Protein AF-0000000079327922 (afdb_homodimer)

InterPro domains:
  IPR010540 Putative ABC-transporter type IV CmpB/TMEM229 [PF06541] (34-120)

Structure (mmCIF, N/CA/C/O backbone):
data_AF-0000000079327922-model_v1
#
loop_
_entity.id
_entity.type
_entity.pdbx_description
1 polymer 'Uncharacterized protein'
#
loop_
_atom_site.group_PDB
_atom_site.id
_atom_site.type_symbol
_atom_site.label_atom_id
_atom_site.label_alt_id
_atom_site.label_comp_id
_atom_site.label_asym_id
_atom_site.label_entity_id
_atom_site.label_seq_id
_atom_site.pdbx_PDB_ins_code
_atom_site.Cartn_x
_atom_site.Cartn_y
_atom_site.Cartn_z
_atom_site.occupancy
_atom_site.B_iso_or_equiv
_atom_site.auth_seq_id
_atom_site.auth_comp_id
_atom_site.auth_asym_id
_atom_site.auth_atom_id
_atom_site.pdbx_PDB_model_num
ATOM 1 N N . MET A 1 1 ? -21.141 -2.133 -17.359 1 50.59 1 MET A N 1
ATOM 2 C CA . MET A 1 1 ? -19.766 -2.227 -17.859 1 50.59 1 MET A CA 1
ATOM 3 C C . MET A 1 1 ? -18.844 -1.3 -17.078 1 50.59 1 MET A C 1
ATOM 5 O O . MET A 1 1 ? -17.781 -1.717 -16.625 1 50.59 1 MET A O 1
ATOM 9 N N . LYS A 1 2 ? -19.172 0.055 -16.703 1 56.31 2 LYS A N 1
ATOM 10 C CA . LYS A 1 2 ? -18.422 1.037 -15.93 1 56.31 2 LYS A CA 1
ATOM 11 C C . LYS A 1 2 ? -18.172 0.553 -14.508 1 56.31 2 LYS A C 1
ATOM 13 O O . LYS A 1 2 ? -17.078 0.708 -13.969 1 56.31 2 LYS A O 1
ATOM 18 N N . ASN A 1 3 ? -19.125 -0.218 -14.281 1 78 3 ASN A N 1
ATOM 19 C CA . ASN A 1 3 ? -19.062 -0.67 -12.891 1 78 3 ASN A CA 1
ATOM 20 C C . ASN A 1 3 ? -18.031 -1.778 -12.711 1 78 3 ASN A C 1
ATOM 22 O O . ASN A 1 3 ? -17.328 -1.822 -11.695 1 78 3 ASN A O 1
ATOM 26 N N . LYS A 1 4 ? -17.797 -2.479 -13.883 1 85.31 4 LYS A N 1
ATOM 27 C CA . LYS A 1 4 ? -16.828 -3.578 -13.805 1 85.31 4 LYS A CA 1
ATOM 28 C C . LYS A 1 4 ? -15.398 -3.062 -13.875 1 85.31 4 LYS A C 1
ATOM 30 O O . LYS A 1 4 ? -14.523 -3.543 -13.148 1 85.31 4 LYS A O 1
ATOM 35 N N . ILE A 1 5 ? -15.219 -2.084 -14.711 1 89.56 5 ILE A N 1
ATOM 36 C CA . ILE A 1 5 ? -13.898 -1.496 -14.883 1 89.56 5 ILE A CA 1
ATOM 37 C C . ILE A 1 5 ? -13.445 -0.848 -13.57 1 89.56 5 ILE A C 1
ATOM 39 O O . ILE A 1 5 ? -12.297 -0.994 -13.164 1 89.56 5 ILE A O 1
ATOM 43 N N . TYR A 1 6 ? -14.328 -0.179 -13.008 1 92.44 6 TYR A N 1
ATOM 44 C CA . TYR A 1 6 ? -14.023 0.448 -11.727 1 92.44 6 TYR A CA 1
ATOM 45 C C . TYR A 1 6 ? -13.641 -0.596 -10.688 1 92.44 6 TYR A C 1
ATOM 47 O O . TYR A 1 6 ? -12.664 -0.421 -9.953 1 92.44 6 TYR A O 1
ATOM 55 N N . LYS A 1 7 ? -14.375 -1.646 -10.719 1 92.75 7 LYS A N 1
ATOM 56 C CA . LYS A 1 7 ? -14.109 -2.736 -9.789 1 92.75 7 LYS A CA 1
ATOM 57 C C . LYS A 1 7 ? -12.719 -3.328 -10.016 1 92.75 7 LYS A C 1
ATOM 59 O O . LYS A 1 7 ? -11.969 -3.553 -9.062 1 92.75 7 LYS A O 1
ATOM 64 N N . ASP A 1 8 ? -12.414 -3.52 -11.281 1 94.19 8 ASP A N 1
ATOM 65 C CA . ASP A 1 8 ? -11.125 -4.105 -11.625 1 94.19 8 ASP A CA 1
ATOM 66 C C . ASP A 1 8 ? -9.977 -3.174 -11.242 1 94.19 8 ASP A C 1
ATOM 68 O O . ASP A 1 8 ? -8.969 -3.615 -10.688 1 94.19 8 ASP A O 1
ATOM 72 N N . LEU A 1 9 ? -10.156 -1.939 -11.484 1 96.06 9 LEU A N 1
ATOM 73 C CA . LEU A 1 9 ? -9.117 -0.963 -11.188 1 96.06 9 LEU A CA 1
ATOM 74 C C . LEU A 1 9 ? -8.898 -0.842 -9.68 1 96.06 9 LEU A C 1
ATOM 76 O O . LEU A 1 9 ? -7.766 -0.703 -9.227 1 96.06 9 LEU A O 1
ATOM 80 N N . LEU A 1 10 ? -9.969 -0.9 -8.977 1 96 10 LEU A N 1
ATOM 81 C CA . LEU A 1 10 ? -9.867 -0.83 -7.52 1 96 10 LEU A CA 1
ATOM 82 C C . LEU A 1 10 ? -9.125 -2.041 -6.969 1 96 10 LEU A C 1
ATOM 84 O O . LEU A 1 10 ? -8.258 -1.9 -6.105 1 96 10 LEU A O 1
ATOM 88 N N . LEU A 1 11 ? -9.43 -3.16 -7.477 1 96.19 11 LEU A N 1
ATOM 89 C CA . LEU A 1 11 ? -8.766 -4.379 -7.023 1 96.19 11 LEU A CA 1
ATOM 90 C C . LEU A 1 11 ? -7.293 -4.367 -7.402 1 96.19 11 LEU A C 1
ATOM 92 O O . LEU A 1 11 ? -6.441 -4.781 -6.613 1 96.19 11 LEU A O 1
ATOM 96 N N . ILE A 1 12 ? -7.035 -3.895 -8.586 1 97.81 12 ILE A N 1
ATOM 97 C CA . ILE A 1 12 ? -5.652 -3.785 -9.039 1 97.81 12 ILE A CA 1
ATOM 98 C C . ILE A 1 12 ? -4.871 -2.869 -8.102 1 97.81 12 ILE A C 1
ATOM 100 O O . ILE A 1 12 ? -3.754 -3.193 -7.695 1 97.81 12 ILE A O 1
ATOM 104 N N . PHE A 1 13 ? -5.457 -1.833 -7.754 1 98.38 13 PHE A N 1
ATOM 105 C CA . PHE A 1 13 ? -4.797 -0.864 -6.887 1 98.38 13 PHE A CA 1
ATOM 106 C C . PHE A 1 13 ? -4.566 -1.45 -5.5 1 98.38 13 PHE A C 1
ATOM 108 O O . PHE A 1 13 ? -3.463 -1.356 -4.957 1 98.38 13 PHE A O 1
ATOM 115 N N . ILE A 1 14 ? -5.57 -2.059 -4.922 1 97.94 14 ILE A N 1
ATOM 116 C CA . ILE A 1 14 ? -5.473 -2.588 -3.566 1 97.94 14 ILE A CA 1
ATOM 117 C C . ILE A 1 14 ? -4.461 -3.73 -3.529 1 97.94 14 ILE A C 1
ATOM 119 O O . ILE A 1 14 ? -3.578 -3.756 -2.67 1 97.94 14 ILE A O 1
ATOM 123 N N . MET A 1 15 ? -4.543 -4.59 -4.477 1 98.38 15 MET A N 1
ATOM 124 C CA . MET A 1 15 ? -3.656 -5.754 -4.48 1 98.38 15 MET A CA 1
ATOM 125 C C . MET A 1 15 ? -2.227 -5.344 -4.82 1 98.38 15 MET A C 1
ATOM 127 O O . MET A 1 15 ? -1.271 -5.941 -4.32 1 98.38 15 MET A O 1
ATOM 131 N N . GLY A 1 16 ? -2.131 -4.383 -5.703 1 98.69 16 GLY A N 1
ATOM 132 C CA . GLY A 1 16 ? -0.81 -3.832 -5.957 1 98.69 16 GLY A CA 1
ATOM 133 C C . GLY A 1 16 ? -0.182 -3.191 -4.734 1 98.69 16 GLY A C 1
ATOM 134 O O . GLY A 1 16 ? 1.007 -3.379 -4.469 1 98.69 16 GLY A O 1
ATOM 135 N N . SER A 1 17 ? -0.966 -2.455 -4.016 1 98.69 17 SER A N 1
ATOM 136 C CA . SER A 1 17 ? -0.487 -1.838 -2.781 1 98.69 17 SER A CA 1
ATOM 137 C C . SER A 1 17 ? -0.069 -2.893 -1.763 1 98.69 17 SER A C 1
ATOM 139 O O . SER A 1 17 ? 0.958 -2.748 -1.096 1 98.69 17 SER A O 1
ATOM 141 N N . LEU A 1 18 ? -0.852 -3.908 -1.656 1 98.44 18 LEU A N 1
ATOM 142 C CA . LEU A 1 18 ? -0.515 -5.004 -0.751 1 98.44 18 LEU A CA 1
ATOM 143 C C . LEU A 1 18 ? 0.795 -5.664 -1.162 1 98.44 18 LEU A C 1
ATOM 145 O O . LEU A 1 18 ? 1.601 -6.039 -0.307 1 98.44 18 LEU A O 1
ATOM 149 N N . TYR A 1 19 ? 0.953 -5.801 -2.436 1 98.62 19 TYR A N 1
ATOM 150 C CA . TYR A 1 19 ? 2.197 -6.398 -2.906 1 98.62 19 TYR A CA 1
ATOM 151 C C . TYR A 1 19 ? 3.391 -5.516 -2.557 1 98.62 19 TYR A C 1
ATOM 153 O O . TYR A 1 19 ? 4.453 -6.02 -2.186 1 98.62 19 TYR A O 1
ATOM 161 N N . MET A 1 20 ? 3.207 -4.207 -2.686 1 98.75 20 MET A N 1
ATOM 162 C CA . MET A 1 20 ? 4.277 -3.297 -2.289 1 98.75 20 MET A CA 1
ATOM 163 C C . MET A 1 20 ? 4.645 -3.494 -0.822 1 98.75 20 MET A C 1
ATOM 165 O O . MET A 1 20 ? 5.824 -3.465 -0.464 1 98.75 20 MET A O 1
ATOM 169 N N . VAL A 1 21 ? 3.695 -3.689 -0.019 1 98.62 21 VAL A N 1
ATOM 170 C CA . VAL A 1 21 ? 3.939 -3.906 1.402 1 98.62 21 VAL A CA 1
ATOM 171 C C . VAL A 1 21 ? 4.691 -5.219 1.604 1 98.62 21 VAL A C 1
ATOM 173 O O . VAL A 1 21 ? 5.676 -5.273 2.342 1 98.62 21 VAL A O 1
ATOM 176 N N . ILE A 1 22 ? 4.277 -6.277 0.945 1 97.94 22 ILE A N 1
ATOM 177 C CA . ILE A 1 22 ? 4.902 -7.59 1.084 1 97.94 22 ILE A CA 1
ATOM 178 C C . ILE A 1 22 ? 6.359 -7.516 0.634 1 97.94 22 ILE A C 1
ATOM 180 O O . ILE A 1 22 ? 7.25 -8.047 1.302 1 97.94 22 ILE A O 1
ATOM 184 N N . GLU A 1 23 ? 6.539 -6.828 -0.485 1 97.75 23 GLU A N 1
ATOM 185 C CA . GLU A 1 23 ? 7.902 -6.664 -0.98 1 97.75 23 GLU A CA 1
ATOM 186 C C . GLU A 1 23 ? 8.758 -5.883 0.012 1 97.75 23 GLU A C 1
ATOM 188 O O . GLU A 1 23 ? 9.906 -6.258 0.281 1 97.75 23 GLU A O 1
ATOM 193 N N . GLY A 1 24 ? 8.203 -4.836 0.525 1 97.81 24 GLY A N 1
ATOM 194 C CA . GLY A 1 24 ? 8.898 -4.078 1.55 1 97.81 24 GLY A CA 1
ATOM 195 C C . GLY A 1 24 ? 9.258 -4.914 2.766 1 97.81 24 GLY A C 1
ATOM 196 O O . GLY A 1 24 ? 10.359 -4.785 3.309 1 97.81 24 GLY A O 1
ATOM 197 N N . LEU A 1 25 ? 8.445 -5.738 3.189 1 97.62 25 LEU A N 1
ATOM 198 C CA . LEU A 1 25 ? 8.711 -6.609 4.328 1 97.62 25 LEU A CA 1
ATOM 199 C C . LEU A 1 25 ? 9.789 -7.637 3.982 1 97.62 25 LEU A C 1
ATOM 201 O O . LEU A 1 25 ? 10.578 -8.023 4.844 1 97.62 25 LEU A O 1
ATOM 205 N N . TRP A 1 26 ? 9.781 -8.016 2.736 1 96.75 26 TRP A N 1
ATOM 206 C CA . TRP A 1 26 ? 10.688 -9.07 2.291 1 96.75 26 TRP A CA 1
ATOM 207 C C . TRP A 1 26 ? 12.117 -8.547 2.172 1 96.75 26 TRP A C 1
ATOM 209 O O . TRP A 1 26 ? 13.062 -9.195 2.629 1 96.75 26 TRP A O 1
ATOM 219 N N . ARG A 1 27 ? 12.281 -7.309 1.559 1 96.19 27 ARG A N 1
ATOM 220 C CA . ARG A 1 27 ? 13.656 -6.902 1.272 1 96.19 27 ARG A CA 1
ATOM 221 C C . ARG A 1 27 ? 13.922 -5.484 1.767 1 96.19 27 ARG A C 1
ATOM 223 O O . ARG A 1 27 ? 15.008 -4.945 1.554 1 96.19 27 ARG A O 1
ATOM 230 N N . GLY A 1 28 ? 12.883 -4.797 2.324 1 97.56 28 GLY A N 1
ATOM 231 C CA . GLY A 1 28 ? 13.109 -3.541 3.021 1 97.56 28 GLY A CA 1
ATOM 232 C C . GLY A 1 28 ? 12.641 -2.33 2.238 1 97.56 28 GLY A C 1
ATOM 233 O O . GLY A 1 28 ? 12.406 -1.265 2.812 1 97.56 28 GLY A O 1
ATOM 234 N N . TRP A 1 29 ? 12.594 -2.467 0.906 1 97.81 29 TRP A N 1
ATOM 235 C CA . TRP A 1 29 ? 12.172 -1.354 0.059 1 97.81 29 TRP A CA 1
ATOM 236 C C . TRP A 1 29 ? 11.422 -1.856 -1.171 1 97.81 29 TRP A C 1
ATOM 238 O O . TRP A 1 29 ? 11.383 -3.061 -1.433 1 97.81 29 TRP A O 1
ATOM 248 N N . THR A 1 30 ? 10.734 -0.908 -1.858 1 98.38 30 THR A N 1
ATOM 249 C CA . THR A 1 30 ? 10.047 -1.278 -3.09 1 98.38 30 THR A CA 1
ATOM 250 C C . THR A 1 30 ? 9.961 -0.088 -4.039 1 98.38 30 THR A C 1
ATOM 252 O O . THR A 1 30 ? 10.094 1.062 -3.617 1 98.38 30 THR A O 1
ATOM 255 N N . ASN A 1 31 ? 9.875 -0.45 -5.273 1 98.62 31 ASN A N 1
ATOM 256 C CA . ASN A 1 31 ? 9.688 0.536 -6.332 1 98.62 31 ASN A CA 1
ATOM 257 C C . ASN A 1 31 ? 8.219 0.691 -6.703 1 98.62 31 ASN A C 1
ATOM 259 O O . ASN A 1 31 ? 7.449 -0.269 -6.625 1 98.62 31 ASN A O 1
ATOM 263 N N . ILE A 1 32 ? 7.855 1.876 -7.129 1 98.69 32 ILE A N 1
ATOM 264 C CA . ILE A 1 32 ? 6.457 2.189 -7.41 1 98.69 32 ILE A CA 1
ATOM 265 C C . ILE A 1 32 ? 5.949 1.303 -8.547 1 98.69 32 ILE A C 1
ATOM 267 O O . ILE A 1 32 ? 4.758 0.996 -8.617 1 98.69 32 ILE A O 1
ATOM 271 N N . SER A 1 33 ? 6.789 0.832 -9.375 1 98.69 33 SER A N 1
ATOM 272 C CA . SER A 1 33 ? 6.387 -0.035 -10.477 1 98.69 33 SER A CA 1
ATOM 273 C C . SER A 1 33 ? 5.793 -1.341 -9.961 1 98.69 33 SER A C 1
ATOM 275 O O . SER A 1 33 ? 5.031 -2.004 -10.672 1 98.69 33 SER A O 1
ATOM 277 N N . MET A 1 34 ? 6.086 -1.706 -8.742 1 98.62 34 MET A N 1
ATOM 278 C CA . MET A 1 34 ? 5.574 -2.949 -8.172 1 98.62 34 MET A CA 1
ATOM 279 C C . MET A 1 34 ? 4.074 -2.852 -7.914 1 98.62 34 MET A C 1
ATOM 281 O O . MET A 1 34 ? 3.391 -3.871 -7.805 1 98.62 34 MET A O 1
ATOM 285 N N . LEU A 1 35 ? 3.607 -1.638 -7.754 1 98.75 35 LEU A N 1
ATOM 286 C CA . LEU A 1 35 ? 2.162 -1.437 -7.695 1 98.75 35 LEU A CA 1
ATOM 287 C C . LEU A 1 35 ? 1.483 -2.01 -8.938 1 98.75 35 LEU A C 1
ATOM 289 O O . LEU A 1 35 ? 0.481 -2.719 -8.828 1 98.75 35 LEU A O 1
ATOM 293 N N . VAL A 1 36 ? 2.084 -1.736 -10.07 1 98.25 36 VAL A N 1
ATOM 294 C CA . VAL A 1 36 ? 1.522 -2.148 -11.352 1 98.25 36 VAL A CA 1
ATOM 295 C C . VAL A 1 36 ? 1.764 -3.641 -11.57 1 98.25 36 VAL A C 1
ATOM 297 O O . VAL A 1 36 ? 0.842 -4.379 -11.922 1 98.25 36 VAL A O 1
ATOM 300 N N . VAL A 1 37 ? 2.961 -4.09 -11.289 1 98.56 37 VAL A N 1
ATOM 301 C CA . VAL A 1 37 ? 3.324 -5.484 -11.516 1 98.56 37 VAL A CA 1
ATOM 302 C C . VAL A 1 37 ? 2.477 -6.391 -10.633 1 98.56 37 VAL A C 1
ATOM 304 O O . VAL A 1 37 ? 1.858 -7.344 -11.117 1 98.56 37 VAL A O 1
ATOM 307 N N . GLY A 1 38 ? 2.486 -6.062 -9.383 1 98.19 38 GLY A N 1
ATOM 308 C CA . GLY A 1 38 ? 1.676 -6.84 -8.461 1 98.19 38 GLY A CA 1
ATOM 309 C C . GLY A 1 38 ? 0.193 -6.781 -8.773 1 98.19 38 GLY A C 1
ATOM 310 O O . GLY A 1 38 ? -0.502 -7.797 -8.703 1 98.19 38 GLY A O 1
ATOM 311 N N . GLY A 1 39 ? -0.304 -5.594 -9.109 1 98.38 39 GLY A N 1
ATOM 312 C CA . GLY A 1 39 ? -1.704 -5.422 -9.461 1 98.38 39 GLY A CA 1
ATOM 313 C C . GLY A 1 39 ? -2.113 -6.227 -10.68 1 98.38 39 GLY A C 1
ATOM 314 O O . GLY A 1 39 ? -3.195 -6.816 -10.711 1 98.38 39 GLY A O 1
ATOM 315 N N . LEU A 1 40 ? -1.266 -6.238 -11.641 1 97.69 40 LEU A N 1
ATOM 316 C CA . LEU A 1 40 ? -1.544 -6.977 -12.867 1 97.69 40 LEU A CA 1
ATOM 317 C C . LEU A 1 40 ? -1.601 -8.477 -12.602 1 97.69 40 LEU A C 1
ATOM 319 O O . LEU A 1 40 ? -2.461 -9.18 -13.141 1 97.69 40 LEU A O 1
ATOM 323 N N . CYS A 1 41 ? -0.67 -8.977 -11.797 1 97.75 41 CYS A N 1
ATOM 324 C CA . CYS A 1 41 ? -0.708 -10.383 -11.414 1 97.75 41 CYS A CA 1
ATOM 325 C C . CYS A 1 41 ? -2.027 -10.727 -10.734 1 97.75 41 CYS A C 1
ATOM 327 O O . CYS A 1 41 ? -2.699 -11.688 -11.117 1 97.75 41 CYS A O 1
ATOM 329 N N . ALA A 1 42 ? -2.322 -9.906 -9.812 1 96.38 42 ALA A N 1
ATOM 330 C CA . ALA A 1 42 ? -3.543 -10.148 -9.047 1 96.38 42 ALA A CA 1
ATOM 331 C C . ALA A 1 42 ? -4.773 -10.078 -9.945 1 96.38 42 ALA A C 1
ATOM 333 O O . ALA A 1 42 ? -5.707 -10.867 -9.797 1 96.38 42 ALA A O 1
ATOM 334 N N . PHE A 1 43 ? -4.773 -9.125 -10.812 1 95.75 43 PHE A N 1
ATOM 335 C CA . PHE A 1 43 ? -5.887 -8.938 -11.742 1 95.75 43 PHE A CA 1
ATOM 336 C C . PHE A 1 43 ? -6.086 -10.188 -12.602 1 95.75 43 PHE A C 1
ATOM 338 O O . PHE A 1 43 ? -7.199 -10.703 -12.695 1 95.75 43 PHE A O 1
ATOM 345 N N . LEU A 1 44 ? -5.047 -10.664 -13.195 1 96.19 44 LEU A N 1
ATOM 346 C CA . LEU A 1 44 ? -5.141 -11.797 -14.102 1 96.19 44 LEU A CA 1
ATOM 347 C C . LEU A 1 44 ? -5.523 -13.07 -13.352 1 96.19 44 LEU A C 1
ATOM 349 O O . LEU A 1 44 ? -6.383 -13.828 -13.812 1 96.19 44 LEU A O 1
ATOM 353 N N . ILE A 1 45 ? -4.941 -13.289 -12.227 1 95.31 45 ILE A N 1
ATOM 354 C CA . ILE A 1 45 ? -5.258 -14.461 -11.422 1 95.31 45 ILE A CA 1
ATOM 355 C C . ILE A 1 45 ? -6.691 -14.367 -10.906 1 95.31 45 ILE A C 1
ATOM 357 O O . ILE A 1 45 ? -7.434 -15.352 -10.93 1 95.31 45 ILE A O 1
ATOM 361 N N . GLY A 1 46 ? -7.059 -13.18 -10.469 1 92.94 46 GLY A N 1
ATOM 362 C CA . GLY A 1 46 ? -8.422 -12.961 -10.008 1 92.94 46 GLY A CA 1
ATOM 363 C C . GLY A 1 46 ? -9.453 -13.18 -11.094 1 92.94 46 GLY A C 1
ATOM 364 O O . GLY A 1 46 ? -10.539 -13.711 -10.836 1 92.94 46 GLY A O 1
ATOM 365 N N . ARG A 1 47 ? -9.117 -12.75 -12.258 1 91.31 47 ARG A N 1
ATOM 366 C CA . ARG A 1 47 ? -10.023 -12.953 -13.383 1 91.31 47 ARG A CA 1
ATOM 367 C C . ARG A 1 47 ? -10.203 -14.43 -13.688 1 91.31 47 ARG A C 1
ATOM 369 O O . ARG A 1 47 ? -11.312 -14.883 -13.977 1 91.31 47 ARG A O 1
ATOM 376 N N . LEU A 1 48 ? -9.156 -15.172 -13.625 1 90.69 48 LEU A N 1
ATOM 377 C CA . LEU A 1 48 ? -9.234 -16.609 -13.836 1 90.69 48 LEU A CA 1
ATOM 378 C C . LEU A 1 48 ? -10.094 -17.266 -12.766 1 90.69 48 LEU A C 1
ATOM 380 O O . LEU A 1 48 ? -10.836 -18.219 -13.047 1 90.69 48 LEU A O 1
ATOM 384 N N . ASN A 1 49 ? -10 -16.656 -11.648 1 88.38 49 ASN A N 1
ATOM 385 C CA . ASN A 1 49 ? -10.719 -17.219 -10.508 1 88.38 49 ASN A CA 1
ATOM 386 C C . ASN A 1 49 ? -12.227 -17.016 -10.648 1 88.38 49 ASN A C 1
ATOM 388 O O . ASN A 1 49 ? -13.008 -17.547 -9.867 1 88.38 49 ASN A O 1
ATOM 392 N N . GLU A 1 50 ? -12.648 -16.281 -11.633 1 88.56 50 GLU A N 1
ATOM 393 C CA . GLU A 1 50 ? -14.07 -16.062 -11.891 1 88.56 50 GLU A CA 1
ATOM 394 C C . GLU A 1 50 ? -14.617 -17.078 -12.883 1 88.56 50 GLU A C 1
ATOM 396 O O . GLU A 1 50 ? -15.828 -17.141 -13.109 1 88.56 50 GLU A O 1
ATOM 401 N N . TYR A 1 51 ? -13.672 -17.859 -13.43 1 89.19 51 TYR A N 1
ATOM 402 C CA . TYR A 1 51 ? -14.078 -18.859 -14.406 1 89.19 51 TYR A CA 1
ATOM 403 C C . TYR A 1 51 ? -14.117 -20.25 -13.773 1 89.19 51 TYR A C 1
ATOM 405 O O . TYR A 1 51 ? -13.164 -20.656 -13.102 1 89.19 51 TYR A O 1
ATOM 413 N N . LYS A 1 52 ? -15.148 -20.938 -14.125 1 86.94 52 LYS A N 1
ATOM 414 C CA . LYS A 1 52 ? -15.391 -22.266 -13.547 1 86.94 52 LYS A CA 1
ATOM 415 C C . LYS A 1 52 ? -14.25 -23.219 -13.867 1 86.94 52 LYS A C 1
ATOM 417 O O . LYS A 1 52 ? -13.875 -24.047 -13.031 1 86.94 52 LYS A O 1
ATOM 422 N N . ALA A 1 53 ? -13.742 -23.109 -14.984 1 88.31 53 ALA A N 1
ATOM 423 C CA . ALA A 1 53 ? -12.664 -24 -15.414 1 88.31 53 ALA A CA 1
ATOM 424 C C . ALA A 1 53 ? -11.445 -23.859 -14.516 1 88.31 53 ALA A C 1
ATOM 426 O O . ALA A 1 53 ? -10.648 -24.797 -14.375 1 88.31 53 ALA A O 1
ATOM 427 N N . PHE A 1 54 ? -11.305 -22.719 -13.859 1 88.81 54 PHE A N 1
ATOM 428 C CA . PHE A 1 54 ? -10.156 -22.453 -12.984 1 88.81 54 PHE A CA 1
ATOM 429 C C . PHE A 1 54 ? -10.492 -22.797 -11.539 1 88.81 54 PHE A C 1
ATOM 431 O O . PHE A 1 54 ? -9.789 -23.578 -10.906 1 88.81 54 PHE A O 1
ATOM 438 N N . TYR A 1 55 ? -11.656 -22.297 -11.078 1 86.25 55 TYR A N 1
ATOM 439 C CA . TYR A 1 55 ? -11.883 -22.453 -9.641 1 86.25 55 TYR A CA 1
ATOM 440 C C . TYR A 1 55 ? -12.328 -23.875 -9.312 1 86.25 55 TYR A C 1
ATOM 442 O O . TYR A 1 55 ? -12.328 -24.281 -8.148 1 86.25 55 TYR A O 1
ATOM 450 N N . ASN A 1 56 ? -12.633 -24.672 -10.312 1 90.81 56 ASN A N 1
ATOM 451 C CA . ASN A 1 56 ? -12.984 -26.062 -10.078 1 90.81 56 ASN A CA 1
ATOM 452 C C . ASN A 1 56 ? -11.75 -26.969 -10.062 1 90.81 56 ASN A C 1
ATOM 454 O O . ASN A 1 56 ? -11.82 -28.125 -9.68 1 90.81 56 ASN A O 1
ATOM 458 N N . ARG A 1 57 ? -10.664 -26.438 -10.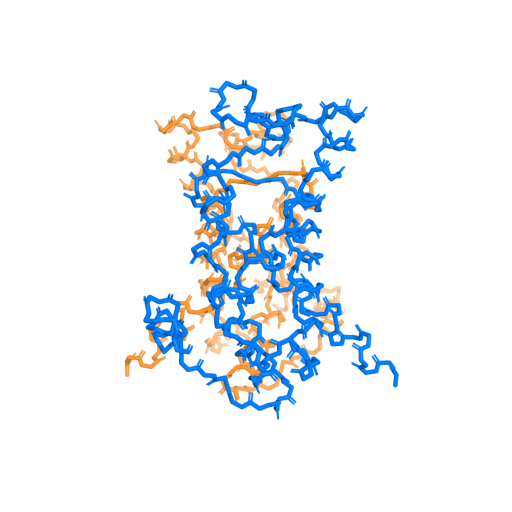406 1 92.44 57 ARG A N 1
ATOM 459 C CA . ARG A 1 57 ? -9.422 -27.203 -10.375 1 92.44 57 ARG A CA 1
ATOM 460 C C . ARG A 1 57 ? -8.945 -27.422 -8.938 1 92.44 57 ARG A C 1
ATOM 462 O O . ARG A 1 57 ? -9.352 -26.688 -8.031 1 92.44 57 ARG A O 1
ATOM 469 N N . LYS A 1 58 ? -8.102 -28.453 -8.852 1 96.12 58 LYS A N 1
ATOM 470 C CA . LYS A 1 58 ? -7.461 -28.656 -7.559 1 96.12 58 LYS A CA 1
ATOM 471 C C . LYS A 1 58 ? -6.582 -27.469 -7.188 1 96.12 58 LYS A C 1
ATOM 473 O O . LYS A 1 58 ? -6.051 -26.781 -8.062 1 96.12 58 LYS A O 1
ATOM 478 N N . MET A 1 59 ? -6.469 -27.297 -5.902 1 96.69 59 MET A N 1
ATOM 479 C CA . MET A 1 59 ? -5.746 -26.125 -5.41 1 96.69 59 MET A CA 1
ATOM 480 C C . MET A 1 59 ? -4.328 -26.078 -5.965 1 96.69 59 MET A C 1
ATOM 482 O O . MET A 1 59 ? -3.84 -25.016 -6.355 1 96.69 59 MET A O 1
ATOM 486 N N . TYR A 1 60 ? -3.637 -27.281 -6.02 1 97.38 60 TYR A N 1
ATOM 487 C CA . TYR A 1 60 ? -2.256 -27.266 -6.492 1 97.38 60 TYR A CA 1
ATOM 488 C C . TYR A 1 60 ? -2.188 -26.891 -7.969 1 97.38 60 TYR A C 1
ATOM 490 O O . TYR A 1 60 ? -1.21 -26.281 -8.414 1 97.38 60 TYR A O 1
ATOM 498 N N . GLU A 1 61 ? -3.252 -27.172 -8.719 1 97.12 61 GLU A N 1
ATOM 499 C CA . GLU A 1 61 ? -3.301 -26.766 -10.125 1 97.12 61 GLU A CA 1
ATOM 500 C C . GLU A 1 61 ? -3.479 -25.25 -10.258 1 97.12 61 GLU A C 1
ATOM 502 O O . GLU A 1 61 ? -2.846 -24.625 -11.109 1 97.12 61 GLU A O 1
ATOM 507 N N . GLN A 1 62 ? -4.379 -24.75 -9.445 1 96.94 62 GLN A N 1
ATOM 508 C CA . GLN A 1 62 ? -4.574 -23.297 -9.43 1 96.94 62 GLN A CA 1
ATOM 509 C C . GLN A 1 62 ? -3.281 -22.578 -9.07 1 96.94 62 GLN A C 1
ATOM 511 O O . GLN A 1 62 ? -2.934 -21.562 -9.688 1 96.94 62 GLN A O 1
ATOM 516 N N . CYS A 1 63 ? -2.598 -23.156 -8.125 1 98.06 63 CYS A N 1
ATOM 517 C CA . CYS A 1 63 ? -1.341 -22.562 -7.68 1 98.06 63 CYS A CA 1
ATOM 518 C C . CYS A 1 63 ? -0.3 -22.594 -8.789 1 98.06 63 CYS A C 1
ATOM 520 O O . CYS A 1 63 ? 0.431 -21.625 -8.992 1 98.06 63 CYS A O 1
ATOM 522 N N . LEU A 1 64 ? -0.249 -23.688 -9.477 1 97.88 64 LEU A N 1
ATOM 523 C CA . LEU A 1 64 ? 0.706 -23.812 -10.57 1 97.88 64 LEU A CA 1
ATOM 524 C C . LEU A 1 64 ? 0.41 -22.812 -11.672 1 97.88 64 LEU A C 1
ATOM 526 O O . LEU A 1 64 ? 1.314 -22.125 -12.148 1 97.88 64 LEU A O 1
ATOM 530 N N . ILE A 1 65 ? -0.823 -22.703 -12.062 1 97.56 65 ILE A N 1
ATOM 531 C CA . ILE A 1 65 ? -1.223 -21.781 -13.117 1 97.56 65 ILE A CA 1
ATOM 532 C C . ILE A 1 65 ? -0.93 -20.344 -12.68 1 97.56 65 ILE A C 1
ATOM 534 O O . ILE A 1 65 ? -0.351 -19.562 -13.438 1 97.56 65 ILE A O 1
ATOM 538 N N . GLY A 1 66 ? -1.343 -19.984 -11.43 1 98 66 GLY A N 1
ATOM 539 C CA . GLY A 1 66 ? -1.067 -18.656 -10.906 1 98 66 GLY A CA 1
ATOM 540 C C . GLY A 1 66 ? 0.412 -18.328 -10.867 1 98 66 GLY A C 1
ATOM 541 O O . GLY A 1 66 ? 0.809 -17.188 -11.148 1 98 66 GLY A O 1
ATOM 542 N N . THR A 1 67 ? 1.199 -19.312 -10.484 1 98.62 67 THR A N 1
ATOM 543 C CA . THR A 1 67 ? 2.645 -19.125 -10.422 1 98.62 67 THR A CA 1
ATOM 544 C C . THR A 1 67 ? 3.213 -18.844 -11.812 1 98.62 67 THR A C 1
ATOM 546 O O . THR A 1 67 ? 4.027 -17.938 -11.977 1 98.62 67 THR A O 1
ATOM 549 N N . VAL A 1 68 ? 2.766 -19.562 -12.766 1 98.31 68 VAL A N 1
ATOM 550 C CA . VAL A 1 68 ? 3.24 -19.375 -14.133 1 98.31 68 VAL A CA 1
ATOM 551 C C . VAL A 1 68 ? 2.877 -17.969 -14.609 1 98.31 68 VAL A C 1
ATOM 553 O O . VAL A 1 68 ? 3.713 -17.266 -15.18 1 98.31 68 VAL A O 1
ATOM 556 N N . ILE A 1 69 ? 1.673 -17.547 -14.383 1 98.12 69 ILE A N 1
ATOM 557 C CA . ILE A 1 69 ? 1.231 -16.203 -14.75 1 98.12 69 ILE A CA 1
ATOM 558 C C . ILE A 1 69 ? 2.131 -15.164 -14.086 1 98.12 69 ILE A C 1
ATOM 560 O O . ILE A 1 69 ? 2.594 -14.227 -14.742 1 98.12 69 ILE A O 1
ATOM 564 N N . THR A 1 70 ? 2.385 -15.336 -12.82 1 98.69 70 THR A N 1
ATOM 565 C CA . THR A 1 70 ? 3.217 -14.414 -12.055 1 98.69 70 THR A CA 1
ATOM 566 C C . THR A 1 70 ? 4.629 -14.352 -12.633 1 98.69 70 THR A C 1
ATOM 568 O O . THR A 1 70 ? 5.188 -13.266 -12.812 1 98.69 70 THR A O 1
ATOM 571 N N . LEU A 1 71 ? 5.168 -15.508 -12.961 1 98.69 71 LEU A N 1
ATOM 572 C CA . LEU A 1 71 ? 6.527 -15.562 -13.484 1 98.69 71 LEU A CA 1
ATOM 573 C C . LEU A 1 71 ? 6.609 -14.898 -14.852 1 98.69 71 LEU A C 1
ATOM 575 O O . LEU A 1 71 ? 7.602 -14.234 -15.172 1 98.69 71 LEU A O 1
ATOM 579 N N . VAL A 1 72 ? 5.633 -15.102 -15.625 1 98.56 72 VAL A N 1
ATOM 580 C CA . VAL A 1 72 ? 5.602 -14.484 -16.953 1 98.56 72 VAL A CA 1
ATOM 581 C C . VAL A 1 72 ? 5.562 -12.969 -16.812 1 98.56 72 VAL A C 1
ATOM 583 O O . VAL A 1 72 ? 6.336 -12.258 -17.469 1 98.56 72 VAL A O 1
ATOM 586 N N . ILE A 1 73 ? 4.711 -12.461 -15.992 1 98.62 73 ILE A N 1
ATOM 587 C CA . ILE A 1 73 ? 4.598 -11.023 -15.789 1 98.62 73 ILE A CA 1
ATOM 588 C C . ILE A 1 73 ? 5.895 -10.484 -15.188 1 98.62 73 ILE A C 1
ATOM 590 O O . ILE A 1 73 ? 6.391 -9.438 -15.609 1 98.62 73 ILE A O 1
ATOM 594 N N . GLU A 1 74 ? 6.371 -11.188 -14.227 1 98.62 74 GLU A N 1
ATOM 595 C CA . GLU A 1 74 ? 7.629 -10.797 -13.594 1 98.62 74 GLU A CA 1
ATOM 596 C C . GLU A 1 74 ? 8.766 -10.75 -14.617 1 98.62 74 GLU A C 1
ATOM 598 O O . GLU A 1 74 ? 9.547 -9.797 -14.641 1 98.62 74 GLU A O 1
ATOM 603 N N . PHE A 1 75 ? 8.789 -11.742 -15.422 1 98.69 75 PHE A N 1
ATOM 604 C CA . PHE A 1 75 ? 9.852 -11.812 -16.422 1 98.69 75 PHE A CA 1
ATOM 605 C C . PHE A 1 75 ? 9.742 -10.656 -17.406 1 98.69 75 PHE A C 1
ATOM 607 O O . PHE A 1 75 ? 10.727 -9.961 -17.672 1 98.69 75 PHE A O 1
ATOM 614 N N . ILE A 1 76 ? 8.594 -10.445 -17.938 1 98.69 76 ILE A N 1
ATOM 615 C CA . ILE A 1 76 ? 8.367 -9.375 -18.906 1 98.69 76 ILE A CA 1
ATOM 616 C C . ILE A 1 76 ? 8.664 -8.023 -18.266 1 98.69 76 ILE A C 1
ATOM 618 O O . ILE A 1 76 ? 9.344 -7.184 -18.844 1 98.69 76 ILE A O 1
ATOM 622 N N . SER A 1 77 ? 8.188 -7.836 -17.062 1 98.69 77 SER A N 1
ATOM 623 C CA . SER A 1 77 ? 8.43 -6.582 -16.359 1 98.69 77 SER A CA 1
ATOM 624 C C . SER A 1 77 ? 9.914 -6.383 -16.078 1 98.69 77 SER A C 1
ATOM 626 O O . SER A 1 77 ? 10.422 -5.262 -16.172 1 98.69 77 SER A O 1
ATOM 628 N N . GLY A 1 78 ? 10.562 -7.449 -15.734 1 98.56 78 GLY A N 1
ATOM 629 C CA . GLY A 1 78 ? 12 -7.363 -15.516 1 98.56 78 GLY A CA 1
ATOM 630 C C . GLY A 1 78 ? 12.766 -6.988 -16.766 1 98.56 78 GLY A C 1
ATOM 631 O O . GLY A 1 78 ? 13.703 -6.191 -16.719 1 98.56 78 GLY A O 1
ATOM 632 N N . LEU A 1 79 ? 12.367 -7.512 -17.875 1 98.38 79 LEU A N 1
ATOM 633 C CA . LEU A 1 79 ? 13.008 -7.172 -19.141 1 98.38 79 LEU A CA 1
ATOM 634 C C . LEU A 1 79 ? 12.844 -5.688 -19.453 1 98.38 79 LEU A C 1
ATOM 636 O O . LEU A 1 79 ? 13.789 -5.039 -19.906 1 98.38 79 LEU A O 1
ATOM 640 N N . ILE A 1 80 ? 11.711 -5.195 -19.172 1 98.38 80 ILE A N 1
ATOM 641 C CA . ILE A 1 80 ? 11.422 -3.803 -19.484 1 98.38 80 ILE A CA 1
ATOM 642 C C . ILE A 1 80 ? 12.078 -2.891 -18.453 1 98.38 80 ILE A C 1
ATOM 644 O O . ILE A 1 80 ? 12.867 -2.014 -18.812 1 98.38 80 ILE A O 1
ATOM 648 N N . LEU A 1 81 ? 11.875 -3.107 -17.172 1 98.5 81 LEU A N 1
ATOM 649 C CA . LEU A 1 81 ? 12.281 -2.209 -16.109 1 98.5 81 LEU A CA 1
ATOM 650 C C . LEU A 1 81 ? 13.789 -2.311 -15.859 1 98.5 81 LEU A C 1
ATOM 652 O O . LEU A 1 81 ? 14.477 -1.291 -15.758 1 98.5 81 LEU A O 1
ATOM 656 N N . ASN A 1 82 ? 14.242 -3.498 -15.82 1 98.38 82 ASN A N 1
ATOM 657 C CA . ASN A 1 82 ? 15.625 -3.682 -15.383 1 98.38 82 ASN A CA 1
ATOM 658 C C . ASN A 1 82 ? 16.594 -3.654 -16.562 1 98.38 82 ASN A C 1
ATOM 660 O O . ASN A 1 82 ? 17.625 -2.99 -16.516 1 98.38 82 ASN A O 1
ATOM 664 N N . ILE A 1 83 ? 16.234 -4.363 -17.547 1 97.5 83 ILE A N 1
ATOM 665 C CA . ILE A 1 83 ? 17.188 -4.523 -18.641 1 97.5 83 ILE A CA 1
ATOM 666 C C . ILE A 1 83 ? 17.047 -3.355 -19.625 1 97.5 83 ILE A C 1
ATOM 668 O O . ILE A 1 83 ? 18.031 -2.66 -19.906 1 97.5 83 ILE A O 1
ATOM 672 N N . TRP A 1 84 ? 15.844 -3.098 -20.094 1 98.12 84 TRP A N 1
ATOM 673 C CA . TRP A 1 84 ? 15.656 -2.053 -21.094 1 98.12 84 TRP A CA 1
ATOM 674 C C . TRP A 1 84 ? 15.82 -0.669 -20.484 1 98.12 84 TRP A C 1
ATOM 676 O O . TRP A 1 84 ? 16.578 0.159 -20.984 1 98.12 84 TRP A O 1
ATOM 686 N N . LEU A 1 85 ? 15.188 -0.349 -19.344 1 97.88 85 LEU A N 1
ATOM 687 C CA . LEU A 1 85 ? 15.195 0.975 -18.719 1 97.88 85 LEU A CA 1
ATOM 688 C C . LEU A 1 85 ? 16.359 1.113 -17.75 1 97.88 85 LEU A C 1
ATOM 690 O O . LEU A 1 85 ? 16.703 2.225 -17.344 1 97.88 85 LEU A O 1
ATOM 694 N N . GLY A 1 86 ? 16.906 -0.009 -17.359 1 97.75 86 GLY A N 1
ATOM 695 C CA . GLY A 1 86 ? 18.109 0.016 -16.531 1 97.75 86 GLY A CA 1
ATOM 696 C C . GLY A 1 86 ? 17.828 0.368 -15.078 1 97.75 86 GLY A C 1
ATOM 697 O O . GLY A 1 86 ? 18.703 0.895 -14.383 1 97.75 86 GLY A O 1
ATOM 698 N N . PHE A 1 87 ? 16.625 0.108 -14.555 1 96.81 87 PHE A N 1
ATOM 699 C CA . PHE A 1 87 ? 16.281 0.492 -13.188 1 96.81 87 PHE A CA 1
ATOM 700 C C . PHE A 1 87 ? 16.922 -0.455 -12.18 1 96.81 87 PHE A C 1
ATOM 702 O O . PHE A 1 87 ? 17.078 -0.106 -11.008 1 96.81 87 PHE A O 1
ATOM 709 N N . ASN A 1 88 ? 17.203 -1.716 -12.609 1 97 88 ASN A N 1
ATOM 710 C CA . ASN A 1 88 ? 17.844 -2.703 -11.75 1 97 88 ASN A CA 1
ATOM 711 C C . ASN A 1 88 ? 17.141 -2.812 -10.398 1 97 88 ASN A C 1
ATOM 713 O O . ASN A 1 88 ? 17.797 -2.742 -9.352 1 97 88 ASN A O 1
ATOM 717 N N . ILE A 1 89 ? 15.859 -2.99 -10.438 1 97.69 89 ILE A N 1
ATOM 718 C CA . ILE A 1 89 ? 15.047 -3.068 -9.227 1 97.69 89 ILE A CA 1
ATOM 719 C C . ILE A 1 89 ? 15.297 -4.398 -8.523 1 97.69 89 ILE A C 1
ATOM 721 O O . ILE A 1 89 ? 15.367 -4.453 -7.293 1 97.69 89 ILE A O 1
ATOM 725 N N . TRP A 1 90 ? 15.398 -5.48 -9.273 1 97.56 90 TRP A N 1
ATOM 726 C CA . TRP A 1 90 ? 15.82 -6.766 -8.734 1 97.56 90 TRP A CA 1
ATOM 727 C C . TRP A 1 90 ? 16.766 -7.477 -9.703 1 97.56 90 TRP A C 1
ATOM 729 O O . TRP A 1 90 ? 16.797 -7.148 -10.891 1 97.56 90 TRP A O 1
ATOM 739 N N . ASP A 1 91 ? 17.562 -8.352 -9.148 1 98.12 91 ASP A N 1
ATOM 740 C CA . ASP A 1 91 ? 18.516 -9.141 -9.93 1 98.12 91 ASP A CA 1
ATOM 741 C C . ASP A 1 91 ? 18.75 -10.508 -9.281 1 98.12 91 ASP A C 1
ATOM 743 O O . ASP A 1 91 ? 19.344 -10.594 -8.211 1 98.12 91 ASP A O 1
ATOM 747 N N . TYR A 1 92 ? 18.359 -11.523 -10.039 1 97.94 92 TYR A N 1
ATOM 748 C CA . TYR A 1 92 ? 18.484 -12.875 -9.5 1 97.94 92 TYR A CA 1
ATOM 749 C C . TYR A 1 92 ? 19.609 -13.641 -10.203 1 97.94 92 TYR A C 1
ATOM 751 O O . TYR A 1 92 ? 19.609 -14.867 -10.195 1 97.94 92 TYR A O 1
ATOM 759 N N . SER A 1 93 ? 20.531 -13.023 -10.859 1 97.62 93 SER A N 1
ATOM 760 C CA . SER A 1 93 ? 21.578 -13.641 -11.672 1 97.62 93 SER A CA 1
ATOM 761 C C . SER A 1 93 ? 22.422 -14.609 -10.844 1 97.62 93 SER A C 1
ATOM 763 O O . SER A 1 93 ? 22.969 -15.57 -11.383 1 97.62 93 SER A O 1
ATOM 765 N N . ASP A 1 94 ? 22.484 -14.398 -9.57 1 97.81 94 ASP A N 1
ATOM 766 C CA . ASP A 1 94 ? 23.281 -15.258 -8.703 1 97.81 94 ASP A CA 1
ATOM 767 C C . ASP A 1 94 ? 22.406 -16.297 -7.996 1 97.81 94 ASP A C 1
ATOM 769 O O . ASP A 1 94 ? 22.859 -16.938 -7.047 1 97.81 94 ASP A O 1
ATOM 773 N N . THR A 1 95 ? 21.234 -16.3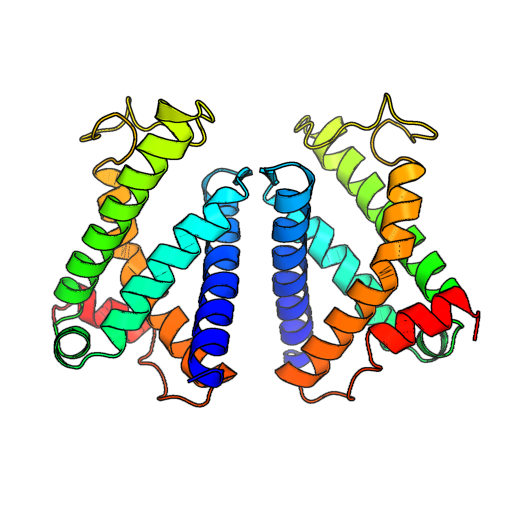91 -8.367 1 97.75 95 THR A N 1
ATOM 774 C CA . THR A 1 95 ? 20.312 -17.312 -7.73 1 97.75 95 THR A CA 1
ATOM 775 C C . THR A 1 95 ? 20.109 -18.547 -8.602 1 97.75 95 THR A C 1
ATOM 777 O O . THR A 1 95 ? 20.141 -18.469 -9.828 1 97.75 95 THR A O 1
ATOM 780 N N . PHE A 1 96 ? 19.828 -19.625 -7.992 1 97.69 96 PHE A N 1
ATOM 781 C CA . PHE A 1 96 ? 19.688 -20.906 -8.656 1 97.69 96 PHE A CA 1
ATOM 782 C C . PHE A 1 96 ? 18.5 -20.891 -9.617 1 97.69 96 PHE A C 1
ATOM 784 O O . PHE A 1 96 ? 17.422 -20.422 -9.266 1 97.69 96 PHE A O 1
ATOM 791 N N . GLY A 1 97 ? 18.766 -21.406 -10.891 1 98.06 97 GLY A N 1
ATOM 792 C CA . GLY A 1 97 ? 17.688 -21.547 -11.852 1 98.06 97 GLY A CA 1
ATOM 793 C C . GLY A 1 97 ? 17.109 -20.234 -12.328 1 98.06 97 GLY A C 1
ATOM 794 O O . GLY A 1 97 ? 15.906 -20.094 -12.523 1 98.06 97 GLY A O 1
ATOM 795 N N . ASN A 1 98 ? 17.938 -19.266 -12.406 1 98.12 98 ASN A N 1
ATOM 796 C CA . ASN A 1 98 ? 17.453 -17.969 -12.852 1 98.12 98 ASN A CA 1
ATOM 797 C C . ASN A 1 98 ? 17.328 -17.906 -14.375 1 98.12 98 ASN A C 1
ATOM 799 O O . ASN A 1 98 ? 17.938 -18.688 -15.078 1 98.12 98 ASN A O 1
ATOM 803 N N . LEU A 1 99 ? 16.422 -17.141 -14.875 1 97.94 99 LEU A N 1
ATOM 804 C CA . LEU A 1 99 ? 16.266 -16.828 -16.281 1 97.94 99 LEU A CA 1
ATOM 805 C C . LEU A 1 99 ? 16.562 -15.344 -16.547 1 97.94 99 LEU A C 1
ATOM 807 O O . LEU A 1 99 ? 15.742 -14.484 -16.219 1 97.94 99 LEU A O 1
ATOM 811 N N . TYR A 1 100 ? 17.781 -14.984 -17.094 1 97.38 100 TYR A N 1
ATOM 812 C CA . TYR A 1 100 ? 18.25 -13.641 -17.406 1 97.38 100 TYR A CA 1
ATOM 813 C C . TYR A 1 100 ? 18.234 -12.758 -16.172 1 97.38 100 TYR A C 1
ATOM 815 O O . TYR A 1 100 ? 18.031 -11.547 -16.266 1 97.38 100 TYR A O 1
ATOM 823 N N . GLY A 1 101 ? 18.25 -13.367 -14.984 1 98.25 101 GLY A N 1
ATOM 824 C CA . GLY A 1 101 ? 18.297 -12.633 -13.734 1 98.25 101 GLY A CA 1
ATOM 825 C C . GLY A 1 101 ? 16.969 -12.008 -13.359 1 98.25 101 GLY A C 1
ATOM 826 O O . GLY A 1 101 ? 16.891 -11.188 -12.438 1 98.25 101 GLY A O 1
ATOM 827 N N . GLN A 1 102 ? 15.906 -12.359 -14.023 1 98.56 102 GLN A N 1
ATOM 828 C CA . GLN A 1 102 ? 14.633 -11.672 -13.805 1 98.56 102 GLN A CA 1
ATOM 829 C C . GLN A 1 102 ? 13.633 -12.578 -13.094 1 98.56 102 GLN A C 1
ATOM 831 O O . GLN A 1 102 ? 12.695 -12.094 -12.453 1 98.56 102 GLN A O 1
ATOM 836 N N . VAL A 1 103 ? 13.797 -13.812 -13.258 1 98.75 103 VAL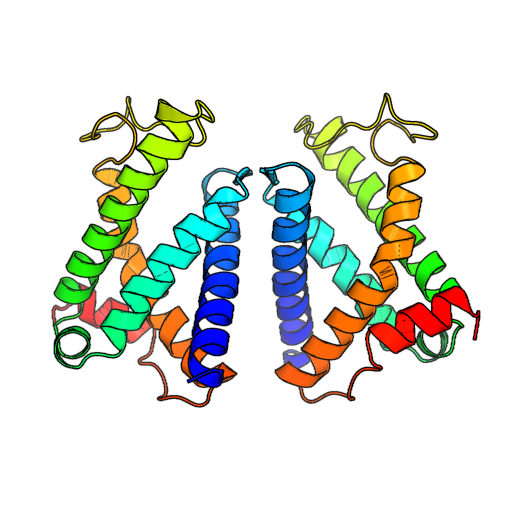 A N 1
ATOM 837 C CA . VAL A 1 103 ? 13.055 -14.797 -12.469 1 98.75 103 VAL A CA 1
ATOM 838 C C . VAL A 1 103 ? 13.992 -15.914 -12.031 1 98.75 103 VAL A C 1
ATOM 840 O O . VAL A 1 103 ? 15.086 -16.078 -12.578 1 98.75 103 VAL A O 1
ATOM 843 N N . CYS A 1 104 ? 13.633 -16.656 -11.039 1 98.56 104 CYS A N 1
ATOM 844 C CA . CYS A 1 104 ? 14.445 -17.75 -10.547 1 98.56 1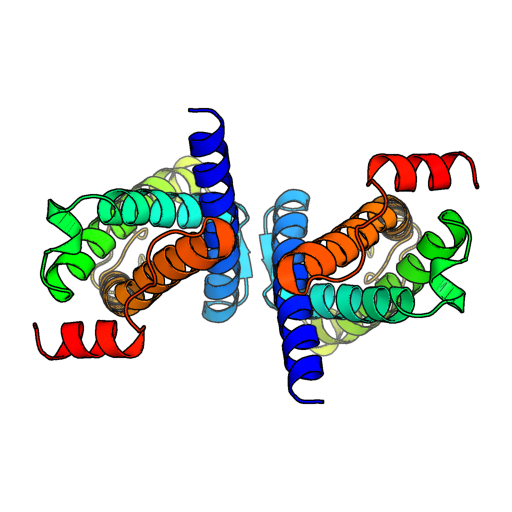04 CYS A CA 1
ATOM 845 C C . CYS A 1 104 ? 13.57 -18.828 -9.891 1 98.56 104 CYS A C 1
ATOM 847 O O . CYS A 1 104 ? 12.422 -18.562 -9.547 1 98.56 104 CYS A O 1
ATOM 849 N N . LEU A 1 105 ? 14.086 -19.984 -9.688 1 98.38 105 LEU A N 1
ATOM 850 C CA . LEU A 1 105 ? 13.32 -21.141 -9.227 1 98.38 105 LEU A CA 1
ATOM 851 C C . LEU A 1 105 ? 12.914 -20.984 -7.766 1 98.38 105 LEU A C 1
ATOM 853 O O . LEU A 1 105 ? 11.781 -21.297 -7.391 1 98.38 105 LEU A O 1
ATOM 857 N N . PRO A 1 106 ? 13.797 -20.5 -6.863 1 98.38 106 PRO A N 1
ATOM 858 C CA . PRO A 1 106 ? 13.375 -20.328 -5.469 1 98.38 106 PRO A CA 1
ATOM 859 C C . PRO A 1 106 ? 12.164 -19.406 -5.332 1 98.38 106 PRO A C 1
ATOM 861 O O . PRO A 1 106 ? 11.242 -19.703 -4.57 1 98.38 106 PRO A O 1
ATOM 864 N N . TYR A 1 107 ? 12.156 -18.344 -6.094 1 97.94 107 TYR A N 1
ATOM 865 C CA . TYR A 1 107 ? 11.023 -17.438 -5.988 1 97.94 107 TYR A CA 1
ATOM 866 C C . TYR A 1 107 ? 9.805 -17.984 -6.707 1 97.94 107 TYR A C 1
ATOM 868 O O . TYR A 1 107 ? 8.664 -17.688 -6.34 1 97.94 107 TYR A O 1
ATOM 876 N N . ALA A 1 108 ? 10.008 -18.797 -7.707 1 98.5 108 ALA A N 1
ATOM 877 C CA . ALA A 1 108 ? 8.883 -19.531 -8.281 1 98.5 108 ALA A CA 1
ATOM 878 C C . ALA A 1 108 ? 8.188 -20.391 -7.23 1 98.5 108 ALA A C 1
ATOM 880 O O . ALA A 1 108 ? 6.957 -20.406 -7.145 1 98.5 108 ALA A O 1
ATOM 881 N N . PHE A 1 109 ? 8.977 -21.031 -6.48 1 98.44 109 PHE A N 1
ATOM 882 C CA . PHE A 1 109 ? 8.445 -21.875 -5.414 1 98.44 109 PHE A CA 1
ATOM 883 C C . PHE A 1 109 ? 7.727 -21.031 -4.363 1 98.44 109 PHE A C 1
ATOM 885 O O . PHE A 1 109 ? 6.664 -21.422 -3.879 1 98.44 109 PHE A O 1
ATOM 892 N N . LEU A 1 110 ? 8.281 -19.938 -4.016 1 97.94 110 LEU A N 1
ATOM 893 C CA . LEU A 1 110 ? 7.656 -19.062 -3.025 1 97.94 110 LEU A CA 1
ATOM 894 C C . LEU A 1 110 ? 6.32 -18.547 -3.531 1 97.94 110 LEU A C 1
ATOM 896 O O . LEU A 1 110 ? 5.352 -18.453 -2.77 1 97.94 110 LEU A O 1
ATOM 900 N N . TRP A 1 111 ? 6.305 -18.141 -4.812 1 98.25 111 TRP A N 1
ATOM 901 C CA . TRP A 1 111 ? 5.047 -17.688 -5.395 1 98.25 111 TRP A CA 1
ATOM 902 C C . TRP A 1 111 ? 3.996 -18.797 -5.336 1 98.25 111 TRP A C 1
ATOM 904 O O . TRP A 1 111 ? 2.818 -18.531 -5.086 1 98.25 111 TRP A O 1
ATOM 914 N N . PHE A 1 112 ? 4.457 -20.016 -5.594 1 98.5 112 PHE A N 1
ATOM 915 C CA . PHE A 1 112 ? 3.564 -21.172 -5.516 1 98.5 112 PHE A CA 1
ATOM 916 C C . PHE A 1 112 ? 2.959 -21.297 -4.125 1 98.5 112 PHE A C 1
ATOM 918 O O . PHE A 1 112 ? 1.747 -21.469 -3.982 1 98.5 112 PHE A O 1
ATOM 925 N N . LEU A 1 113 ? 3.705 -21.125 -3.139 1 97.94 113 LEU A N 1
ATOM 926 C CA . LEU A 1 113 ? 3.258 -21.25 -1.755 1 97.94 113 LEU A CA 1
ATOM 927 C C . LEU A 1 113 ? 2.381 -20.062 -1.362 1 97.94 113 LEU A C 1
ATOM 929 O O . LEU A 1 113 ? 1.533 -20.172 -0.475 1 97.94 113 LEU A O 1
ATOM 933 N N . LEU A 1 114 ? 2.584 -18.969 -1.979 1 97.75 114 LEU A N 1
ATOM 934 C CA . LEU A 1 114 ? 1.853 -17.75 -1.637 1 97.75 114 LEU A CA 1
ATOM 935 C C . LEU A 1 114 ? 0.522 -17.688 -2.379 1 97.75 114 LEU A C 1
ATOM 937 O O . LEU A 1 114 ? -0.338 -16.875 -2.055 1 97.75 114 LEU A O 1
ATOM 941 N N . MET A 1 115 ? 0.307 -18.5 -3.285 1 98 115 MET A N 1
ATOM 942 C CA . MET A 1 115 ? -0.816 -18.406 -4.215 1 98 115 MET A CA 1
ATOM 943 C C . MET A 1 115 ? -2.143 -18.578 -3.482 1 98 115 MET A C 1
ATOM 945 O O . MET A 1 115 ? -3.096 -17.828 -3.736 1 98 115 MET A O 1
ATOM 949 N N . PRO A 1 116 ? -2.27 -19.516 -2.539 1 97.38 116 PRO A N 1
ATOM 950 C CA . PRO A 1 116 ? -3.531 -19.594 -1.8 1 97.38 116 PRO A CA 1
ATOM 951 C C . PRO A 1 116 ? -3.873 -18.297 -1.072 1 97.38 116 PRO A C 1
ATOM 953 O O . PRO A 1 116 ? -5.047 -17.938 -0.967 1 97.38 116 PRO A O 1
ATOM 956 N N . LEU A 1 117 ? -2.896 -17.703 -0.566 1 97.44 117 LEU A N 1
ATOM 957 C CA . LEU A 1 117 ? -3.119 -16.406 0.088 1 97.44 117 LEU A CA 1
ATOM 958 C C . LEU A 1 117 ? -3.631 -15.375 -0.908 1 97.44 117 LEU A C 1
ATOM 960 O O . LEU A 1 117 ? -4.547 -14.617 -0.599 1 97.44 117 LEU A O 1
ATOM 964 N N . ALA A 1 118 ? -3 -15.305 -2.059 1 97.31 118 ALA A N 1
ATOM 965 C CA . ALA A 1 118 ? -3.418 -14.359 -3.098 1 97.31 118 ALA A CA 1
ATOM 966 C C . ALA A 1 118 ? -4.863 -14.617 -3.516 1 97.31 118 ALA A C 1
ATOM 968 O O . ALA A 1 118 ? -5.656 -13.68 -3.635 1 97.31 118 ALA A O 1
ATOM 969 N N . ILE A 1 119 ? -5.184 -15.836 -3.742 1 96.44 119 ILE A N 1
ATOM 970 C CA . ILE A 1 119 ? -6.523 -16.219 -4.172 1 96.44 119 ILE A CA 1
ATOM 971 C C . ILE A 1 119 ? -7.535 -15.875 -3.086 1 96.44 119 ILE A C 1
ATOM 973 O O . ILE A 1 119 ? -8.578 -15.289 -3.367 1 96.44 119 ILE A O 1
ATOM 977 N N . TYR A 1 120 ? -7.195 -16.219 -1.864 1 97 120 TYR A N 1
ATOM 978 C CA . TYR A 1 120 ? -8.078 -15.914 -0.747 1 97 120 TYR A CA 1
ATOM 979 C C . TYR A 1 120 ? -8.305 -14.406 -0.626 1 97 120 TYR A C 1
ATOM 981 O O . TYR A 1 120 ? -9.43 -13.953 -0.429 1 97 120 TYR A O 1
ATOM 989 N N . THR A 1 121 ? -7.227 -13.672 -0.673 1 97.56 121 THR A N 1
ATOM 990 C CA . THR A 1 121 ? -7.312 -12.227 -0.513 1 97.56 121 THR A CA 1
ATOM 991 C C . THR A 1 121 ? -8.195 -11.617 -1.596 1 97.56 121 THR A C 1
ATOM 993 O O . THR A 1 121 ? -9.008 -10.734 -1.315 1 97.56 121 THR A O 1
ATOM 996 N N . ASP A 1 122 ? -8.008 -12.07 -2.795 1 96.44 122 ASP A N 1
ATOM 997 C CA . ASP A 1 122 ? -8.852 -11.609 -3.891 1 96.44 122 ASP A CA 1
ATOM 998 C C . ASP A 1 122 ? -10.328 -11.898 -3.605 1 96.44 122 ASP A C 1
ATOM 1000 O O . ASP A 1 122 ? -11.172 -11.008 -3.703 1 96.44 122 ASP A O 1
ATOM 1004 N N . ASP A 1 123 ? -10.617 -13.141 -3.229 1 95.69 123 ASP A N 1
ATOM 1005 C CA . ASP A 1 123 ? -11.992 -13.539 -2.936 1 95.69 123 ASP A CA 1
ATOM 1006 C C . ASP A 1 123 ? -12.562 -12.734 -1.771 1 95.69 123 ASP A C 1
ATOM 1008 O O . ASP A 1 123 ? -13.727 -12.328 -1.802 1 95.69 123 ASP A O 1
ATOM 1012 N N . TYR A 1 124 ? -11.734 -12.555 -0.843 1 96.75 124 TYR A N 1
ATOM 1013 C CA . TYR A 1 124 ? -12.18 -11.828 0.344 1 96.75 124 TYR A CA 1
ATOM 1014 C C . TYR A 1 124 ? -12.516 -10.383 0.004 1 96.75 124 TYR A C 1
ATOM 1016 O O . TYR A 1 124 ? -13.531 -9.852 0.452 1 96.75 124 TYR A O 1
ATOM 1024 N N . LEU A 1 125 ? -11.703 -9.758 -0.734 1 96.19 125 LEU A N 1
ATOM 1025 C CA . LEU A 1 125 ? -11.938 -8.367 -1.132 1 96.19 125 LEU A CA 1
ATOM 1026 C C . LEU A 1 125 ? -13.203 -8.25 -1.973 1 96.19 125 LEU A C 1
ATOM 1028 O O . LEU A 1 125 ? -13.984 -7.316 -1.796 1 96.19 125 LEU A O 1
ATOM 1032 N N . ARG A 1 126 ? -13.383 -9.18 -2.854 1 95.12 126 ARG A N 1
ATOM 1033 C CA . ARG A 1 126 ? -14.586 -9.164 -3.676 1 95.12 126 ARG A CA 1
ATOM 1034 C C . ARG A 1 126 ? -15.836 -9.352 -2.822 1 95.12 126 ARG A C 1
ATOM 1036 O O . ARG A 1 126 ? -16.875 -8.734 -3.078 1 95.12 126 ARG A O 1
ATOM 1043 N N . TYR A 1 127 ? -15.711 -10.211 -1.863 1 95.56 127 TYR A N 1
ATOM 1044 C CA . TYR A 1 127 ? -16.812 -10.453 -0.935 1 95.56 127 TYR A CA 1
ATOM 1045 C C . TYR A 1 127 ? -17.109 -9.203 -0.114 1 95.56 127 TYR A C 1
ATOM 1047 O O . TYR A 1 127 ? -18.266 -8.758 -0.059 1 95.56 127 TYR A O 1
ATOM 1055 N N . ARG A 1 128 ? -16.125 -8.602 0.41 1 93.44 128 ARG A N 1
ATOM 1056 C CA . ARG A 1 128 ? -16.297 -7.492 1.343 1 93.44 128 ARG A CA 1
ATOM 1057 C C . ARG A 1 128 ? -16.656 -6.207 0.606 1 93.44 128 ARG A C 1
ATOM 1059 O O . ARG A 1 128 ? -17.469 -5.414 1.087 1 93.44 128 ARG A O 1
ATOM 1066 N N . LEU A 1 129 ? -16.094 -6.004 -0.548 1 93 129 LEU A N 1
ATOM 1067 C CA . LEU A 1 129 ? -16.234 -4.723 -1.229 1 93 129 LEU A CA 1
ATOM 1068 C C . LEU A 1 129 ? -17.422 -4.75 -2.191 1 93 129 LEU A C 1
ATOM 1070 O O . LEU A 1 129 ? -18.062 -3.723 -2.43 1 93 129 LEU A O 1
ATOM 1074 N N . PHE A 1 130 ? -17.703 -5.926 -2.703 1 93.62 130 PHE A N 1
ATOM 1075 C CA . PHE A 1 130 ? -18.688 -5.953 -3.779 1 93.62 130 PHE A CA 1
ATOM 1076 C C . PHE A 1 130 ? -19.812 -6.918 -3.453 1 93.62 130 PHE A C 1
ATOM 1078 O O . PHE A 1 130 ? -20.703 -7.133 -4.273 1 93.62 130 PHE A O 1
ATOM 1085 N N . GLY A 1 131 ? -19.75 -7.562 -2.377 1 93.5 131 GLY A N 1
ATOM 1086 C CA . GLY A 1 131 ? -20.812 -8.469 -1.956 1 93.5 131 GLY A CA 1
ATOM 1087 C C . GLY A 1 131 ? -20.844 -9.758 -2.748 1 93.5 131 GLY A C 1
ATOM 1088 O O . GLY A 1 131 ? -21.906 -10.367 -2.914 1 93.5 131 GLY A O 1
ATOM 1089 N N . GLU A 1 132 ? -19.719 -10.148 -3.273 1 93.12 132 GLU A N 1
ATOM 1090 C CA . GLU A 1 132 ? -19.656 -11.391 -4.031 1 93.12 132 GLU A CA 1
ATOM 1091 C C . GLU A 1 132 ? -19.578 -12.602 -3.102 1 93.12 132 GLU A C 1
ATOM 1093 O O . GLU A 1 132 ? -19.875 -12.492 -1.911 1 93.12 132 GLU A O 1
ATOM 1098 N N . GLU A 1 133 ? -19.391 -13.734 -3.604 1 91.88 133 GLU A N 1
ATOM 1099 C CA . GLU A 1 133 ? -19.469 -14.984 -2.854 1 91.88 133 GLU A CA 1
ATOM 1100 C C . GLU A 1 133 ? -18.453 -15.008 -1.711 1 91.88 133 GLU A C 1
ATOM 1102 O O . GLU A 1 133 ? -17.312 -14.57 -1.876 1 91.88 133 GLU A O 1
ATOM 1107 N N . LYS A 1 134 ? -18.812 -15.578 -0.631 1 94.56 134 LYS A N 1
ATOM 1108 C CA . LYS A 1 134 ? -17.922 -15.742 0.512 1 94.56 134 LYS A CA 1
ATOM 1109 C C . LYS A 1 134 ? -16.75 -16.656 0.168 1 94.56 134 LYS A C 1
ATOM 1111 O O . LYS A 1 134 ? -16.938 -17.734 -0.414 1 94.56 134 LYS A O 1
ATOM 1116 N N . PRO A 1 135 ? -15.555 -16.188 0.526 1 94.5 135 PRO A N 1
ATOM 1117 C CA . PRO A 1 135 ? -14.383 -17 0.174 1 94.5 135 PRO A CA 1
ATOM 1118 C C . PRO A 1 135 ? -14.266 -18.266 1.014 1 94.5 135 PRO A C 1
ATOM 1120 O O . PRO A 1 135 ? -14.734 -18.297 2.154 1 94.5 135 PRO A O 1
ATOM 1123 N N . VAL A 1 136 ? -13.617 -19.25 0.393 1 91.19 136 VAL A N 1
ATOM 1124 C CA . VAL A 1 136 ? -13.164 -20.406 1.17 1 91.19 136 VAL A CA 1
ATOM 1125 C C . VAL A 1 136 ? -12.078 -19.969 2.15 1 91.19 136 VAL A C 1
ATOM 1127 O O . VAL A 1 136 ? -11.312 -19.047 1.862 1 91.19 136 VAL A O 1
ATOM 1130 N N . GLY A 1 137 ? -12.086 -20.516 3.312 1 94.75 137 GLY A N 1
ATOM 1131 C CA . GLY A 1 137 ? -11.102 -20.156 4.312 1 94.75 137 GLY A CA 1
ATOM 1132 C C . GLY A 1 137 ? -9.672 -20.344 3.834 1 94.75 137 GLY A C 1
ATOM 1133 O O . GLY A 1 137 ? -9.375 -21.281 3.094 1 94.75 137 GLY A O 1
ATOM 1134 N N . LEU A 1 138 ? -8.805 -19.391 4.238 1 96.69 138 LEU A N 1
ATOM 1135 C CA . LEU A 1 138 ? -7.398 -19.453 3.863 1 96.69 138 LEU A CA 1
ATOM 1136 C C . LEU A 1 138 ? -6.781 -20.781 4.273 1 96.69 138 LEU A C 1
ATOM 1138 O O . LEU A 1 138 ? -6.078 -21.422 3.484 1 96.69 138 LEU A O 1
ATOM 1142 N N . LEU A 1 139 ? -7.016 -21.188 5.48 1 97 139 LEU A N 1
ATOM 1143 C CA . LEU A 1 139 ? -6.469 -22.438 5.984 1 97 139 LEU A CA 1
ATOM 1144 C C . LEU A 1 139 ? -6.98 -23.625 5.172 1 97 139 LEU A C 1
ATOM 1146 O O . LEU A 1 139 ? -6.258 -24.609 4.973 1 97 139 LEU A O 1
ATOM 1150 N N . ASP A 1 140 ? -8.195 -23.562 4.734 1 96.69 140 ASP A N 1
ATOM 1151 C CA . ASP A 1 140 ? -8.758 -24.609 3.889 1 96.69 140 ASP A CA 1
ATOM 1152 C C . ASP A 1 140 ? -8.023 -24.672 2.549 1 96.69 140 ASP A C 1
ATOM 1154 O O . ASP A 1 140 ? -7.758 -25.766 2.041 1 96.69 140 ASP A O 1
ATOM 1158 N N . ASN A 1 141 ? -7.707 -23.484 2.012 1 96.12 141 ASN A N 1
ATOM 1159 C CA . ASN A 1 141 ? -6.949 -23.453 0.764 1 96.12 141 ASN A CA 1
ATOM 1160 C C . ASN A 1 141 ? -5.594 -24.141 0.917 1 96.12 141 ASN A C 1
ATOM 1162 O O . ASN A 1 141 ? -5.184 -24.922 0.055 1 96.12 141 ASN A O 1
ATOM 1166 N N . TYR A 1 142 ? -4.953 -23.875 2.002 1 97.69 142 TYR A N 1
ATOM 1167 C CA . TYR A 1 142 ? -3.645 -24.484 2.217 1 97.69 142 TYR A CA 1
ATOM 1168 C C . TYR A 1 142 ? -3.773 -25.969 2.5 1 97.69 142 TYR A C 1
ATOM 1170 O O . TYR A 1 142 ? -2.924 -26.766 2.088 1 97.69 142 TYR A O 1
ATOM 1178 N N . LYS A 1 143 ? -4.773 -26.359 3.275 1 97.19 143 LYS A N 1
ATOM 1179 C CA . LYS A 1 143 ? -5.031 -27.781 3.494 1 97.19 143 LYS A CA 1
ATOM 1180 C C . LYS A 1 143 ? -5.25 -28.5 2.172 1 97.19 143 LYS A C 1
ATOM 1182 O O . LYS A 1 143 ? -4.703 -29.594 1.959 1 97.19 143 LYS A O 1
ATOM 1187 N N . ASP A 1 144 ? -6.047 -27.859 1.32 1 95.88 144 ASP A N 1
ATOM 1188 C CA . ASP A 1 144 ? -6.301 -28.453 0.007 1 95.88 144 ASP A CA 1
ATOM 1189 C C . ASP A 1 144 ? -5.012 -28.547 -0.807 1 95.88 144 ASP A C 1
ATOM 1191 O O . ASP A 1 144 ? -4.82 -29.516 -1.558 1 95.88 144 ASP A O 1
ATOM 1195 N N . LEU A 1 145 ? -4.152 -27.578 -0.674 1 96.44 145 LEU A N 1
ATOM 1196 C CA . LEU A 1 145 ? -2.879 -27.594 -1.388 1 96.44 145 LEU A CA 1
ATOM 1197 C C . LEU A 1 145 ? -2.014 -28.766 -0.924 1 96.44 145 LEU A C 1
ATOM 1199 O O . LEU A 1 145 ? -1.414 -29.469 -1.746 1 96.44 145 LEU A O 1
ATOM 1203 N N . ILE A 1 146 ? -2.023 -29.031 0.364 1 95.62 146 ILE A N 1
ATOM 1204 C CA . ILE A 1 146 ? -1.163 -30.047 0.961 1 95.62 146 ILE A CA 1
ATOM 1205 C C . ILE A 1 146 ? -1.735 -31.438 0.686 1 95.62 146 ILE A C 1
ATOM 1207 O O . ILE A 1 146 ? -0.992 -32.375 0.372 1 95.62 146 ILE A O 1
ATOM 1211 N N . THR A 1 147 ? -3.064 -31.516 0.718 1 94.38 147 THR A N 1
ATOM 1212 C CA . THR A 1 147 ? -3.697 -32.812 0.623 1 94.38 147 THR A CA 1
ATOM 1213 C C . THR A 1 147 ? -4.008 -33.156 -0.831 1 94.38 147 THR A C 1
ATOM 1215 O O . THR A 1 147 ? -4.25 -34.344 -1.159 1 94.38 147 THR A O 1
ATOM 1218 N N . GLY A 1 148 ? -4.047 -32.156 -1.659 1 88.88 148 GLY A N 1
ATOM 1219 C CA . GLY A 1 148 ? -4.367 -32.375 -3.061 1 88.88 148 GLY A CA 1
ATOM 1220 C C . GLY A 1 148 ? -5.844 -32.625 -3.307 1 88.88 148 GLY A C 1
ATOM 1221 O O . GLY A 1 148 ? -6.223 -33.25 -4.305 1 88.88 148 GLY A O 1
ATOM 1222 N N . LYS A 1 149 ? -6.539 -32.219 -2.352 1 81.06 149 LYS A N 1
ATOM 1223 C CA . LYS A 1 149 ? -7.98 -32.344 -2.521 1 81.06 149 LYS A CA 1
ATOM 1224 C C . LYS A 1 149 ? -8.57 -31.156 -3.271 1 81.06 149 LYS A C 1
ATOM 1226 O O . LYS A 1 149 ? -8.023 -30.062 -3.219 1 81.06 149 LYS A O 1
ATOM 1231 N N . MET B 1 1 ? -13.547 -2.969 23.562 1 50.03 1 MET B N 1
ATOM 1232 C CA . MET B 1 1 ? -12.164 -2.5 23.547 1 50.03 1 MET B CA 1
ATOM 1233 C C . MET B 1 1 ? -11.367 -3.184 22.453 1 50.03 1 MET B C 1
ATOM 1235 O O . MET B 1 1 ? -10.664 -2.521 21.672 1 50.03 1 MET B O 1
ATOM 1239 N N . LYS B 1 2 ? -11.445 -4.609 22.125 1 56.75 2 LYS B N 1
ATOM 1240 C CA . LYS B 1 2 ? -10.773 -5.387 21.094 1 56.75 2 LYS B CA 1
ATOM 1241 C C . LYS B 1 2 ? -11.188 -4.914 19.703 1 56.75 2 LYS B C 1
ATOM 1243 O O . LYS B 1 2 ? -10.344 -4.797 18.812 1 56.75 2 LYS B O 1
ATOM 1248 N N . ASN B 1 3 ? -12.305 -4.441 19.875 1 77.56 3 ASN B N 1
ATOM 1249 C CA . ASN B 1 3 ? -12.852 -4.051 18.578 1 77.56 3 ASN B CA 1
ATOM 1250 C C . ASN B 1 3 ? -12.281 -2.719 18.094 1 77.56 3 ASN B C 1
ATOM 1252 O O . ASN B 1 3 ? -12.031 -2.535 16.906 1 77.56 3 ASN B O 1
ATOM 1256 N N . LYS B 1 4 ? -11.844 -1.93 19.125 1 85.56 4 LYS B N 1
ATOM 1257 C CA . LYS B 1 4 ? -11.297 -0.623 18.781 1 85.56 4 LYS B CA 1
ATOM 1258 C C . LYS B 1 4 ? -9.844 -0.74 18.312 1 85.56 4 LYS B C 1
ATOM 1260 O O . LYS B 1 4 ? -9.438 -0.079 17.359 1 85.56 4 LYS B O 1
ATOM 1265 N N . ILE B 1 5 ? -9.133 -1.582 19.016 1 89.69 5 ILE B N 1
ATOM 1266 C CA . ILE B 1 5 ? -7.73 -1.794 18.672 1 89.69 5 ILE B CA 1
ATOM 1267 C C . ILE B 1 5 ? -7.613 -2.363 17.266 1 89.69 5 ILE B C 1
ATOM 1269 O O . ILE B 1 5 ? -6.754 -1.942 16.484 1 89.69 5 ILE B O 1
ATOM 1273 N N . TYR B 1 6 ? -8.422 -3.273 17.016 1 92.56 6 TYR B N 1
ATOM 1274 C CA . TYR B 1 6 ? -8.43 -3.857 15.68 1 92.56 6 TYR B CA 1
ATOM 1275 C C . TYR B 1 6 ? -8.719 -2.799 14.625 1 92.56 6 TYR B C 1
ATOM 1277 O O . TYR B 1 6 ? -8.055 -2.748 13.586 1 92.56 6 TYR B O 1
ATOM 1285 N N . LYS B 1 7 ? -9.648 -1.97 14.953 1 92.88 7 LYS B N 1
ATOM 1286 C CA . LYS B 1 7 ? -10.023 -0.889 14.047 1 92.88 7 LYS B CA 1
ATOM 1287 C C . LYS B 1 7 ? -8.844 0.054 13.805 1 92.88 7 LYS B C 1
ATOM 1289 O O . LYS B 1 7 ? -8.562 0.427 12.664 1 92.88 7 LYS B O 1
ATOM 1294 N N . ASP B 1 8 ? -8.188 0.368 14.883 1 94.25 8 ASP B N 1
ATOM 1295 C CA . ASP B 1 8 ? -7.055 1.287 14.789 1 94.25 8 ASP B CA 1
ATOM 1296 C C . ASP B 1 8 ? -5.91 0.67 13.992 1 94.25 8 ASP B C 1
ATOM 1298 O O . ASP B 1 8 ? -5.309 1.334 13.141 1 94.25 8 ASP B O 1
ATOM 1302 N N . LEU B 1 9 ? -5.664 -0.558 14.227 1 96.12 9 LEU B N 1
ATOM 1303 C CA . LEU B 1 9 ? -4.574 -1.242 13.539 1 96.12 9 LEU B CA 1
ATOM 1304 C C . LEU B 1 9 ? -4.871 -1.372 12.047 1 96.12 9 LEU B C 1
ATOM 1306 O O . LEU B 1 9 ? -3.971 -1.233 11.219 1 96.12 9 LEU B O 1
ATOM 1310 N N . LEU B 1 10 ? -6.094 -1.618 11.758 1 96.06 10 LEU B N 1
ATOM 1311 C CA . LEU B 1 10 ? -6.488 -1.726 10.359 1 96.06 10 LEU B CA 1
ATOM 1312 C C . LEU B 1 10 ? -6.324 -0.389 9.641 1 96.06 10 LEU B C 1
ATOM 1314 O O . LEU B 1 10 ? -5.805 -0.337 8.531 1 96.06 10 LEU B O 1
ATOM 1318 N N . LEU B 1 11 ? -6.719 0.634 10.281 1 96.25 11 LEU B N 1
ATOM 1319 C CA . LEU B 1 11 ? -6.594 1.961 9.688 1 96.25 11 LEU B CA 1
ATOM 1320 C C . LEU B 1 11 ? -5.129 2.35 9.531 1 96.25 11 LEU B C 1
ATOM 1322 O O . LEU B 1 11 ? -4.742 2.934 8.516 1 96.25 11 LEU B O 1
ATOM 1326 N N . ILE B 1 12 ? -4.359 2.016 10.523 1 97.81 12 ILE B N 1
ATOM 1327 C CA . ILE B 1 12 ? -2.928 2.291 10.469 1 97.81 12 ILE B CA 1
ATOM 1328 C C . ILE B 1 12 ? -2.311 1.565 9.273 1 97.81 12 ILE B C 1
ATOM 1330 O O . ILE B 1 12 ? -1.531 2.152 8.516 1 97.81 12 ILE B O 1
ATOM 1334 N N . PHE B 1 13 ? -2.688 0.398 9.094 1 98.31 13 PHE B N 1
ATOM 1335 C CA . PHE B 1 13 ? -2.143 -0.406 8.008 1 98.31 13 PHE B CA 1
ATOM 1336 C C . PHE B 1 13 ? -2.568 0.153 6.656 1 98.31 13 PHE B C 1
ATOM 1338 O O . PHE B 1 13 ? -1.739 0.32 5.762 1 98.31 13 PHE B O 1
ATOM 1345 N N . ILE B 1 14 ? -3.834 0.458 6.496 1 97.94 14 ILE B N 1
ATOM 1346 C CA . ILE B 1 14 ? -4.355 0.931 5.219 1 97.94 14 ILE B CA 1
ATOM 1347 C C . ILE B 1 14 ? -3.752 2.293 4.887 1 97.94 14 ILE B C 1
ATOM 1349 O O . ILE B 1 14 ? -3.258 2.508 3.777 1 97.94 14 ILE B O 1
ATOM 1353 N N . MET B 1 15 ? -3.719 3.148 5.848 1 98.38 15 MET B N 1
ATOM 1354 C CA . MET B 1 15 ? -3.219 4.496 5.602 1 98.38 15 MET B CA 1
ATOM 1355 C C . MET B 1 15 ? -1.707 4.488 5.402 1 98.38 15 MET B C 1
ATOM 1357 O O . MET B 1 15 ? -1.175 5.285 4.625 1 98.38 15 MET B O 1
ATOM 1361 N N . GLY B 1 16 ? -1.064 3.625 6.145 1 98.69 16 GLY B N 1
ATOM 1362 C CA . GLY B 1 16 ? 0.358 3.447 5.902 1 98.69 16 GLY B CA 1
ATOM 1363 C C . GLY B 1 16 ? 0.666 2.934 4.508 1 98.69 16 GLY B C 1
ATOM 1364 O O . GLY B 1 16 ? 1.596 3.412 3.855 1 98.69 16 GLY B O 1
ATOM 1365 N N . SER B 1 17 ? -0.096 1.991 4.078 1 98.69 17 SER B N 1
ATOM 1366 C CA . SER B 1 17 ? 0.067 1.461 2.727 1 98.69 17 SER B CA 1
ATOM 1367 C C . SER B 1 17 ? -0.184 2.537 1.677 1 98.69 17 SER B C 1
ATOM 1369 O O . SER B 1 17 ? 0.549 2.633 0.689 1 98.69 17 SER B O 1
ATOM 1371 N N . LEU B 1 18 ? -1.195 3.309 1.891 1 98.44 18 LEU B N 1
ATOM 1372 C CA . LEU B 1 18 ? -1.49 4.406 0.978 1 98.44 18 LEU B CA 1
ATOM 1373 C C . LEU B 1 18 ? -0.339 5.406 0.941 1 98.44 18 LEU B C 1
ATOM 1375 O O . LEU B 1 18 ? -0.005 5.938 -0.121 1 98.44 18 LEU B O 1
ATOM 1379 N N . TYR B 1 19 ? 0.208 5.641 2.084 1 98.62 19 TYR B N 1
ATOM 1380 C CA . TYR B 1 19 ? 1.339 6.559 2.125 1 98.62 19 TYR B CA 1
ATOM 1381 C C . TYR B 1 19 ? 2.523 6.004 1.342 1 98.62 19 TYR B C 1
ATOM 1383 O O . TYR B 1 19 ? 3.219 6.75 0.648 1 98.62 19 TYR B O 1
ATOM 1391 N N . MET B 1 20 ? 2.746 4.703 1.463 1 98.75 20 MET B N 1
ATOM 1392 C CA . MET B 1 20 ? 3.811 4.086 0.679 1 98.75 20 MET B CA 1
ATOM 1393 C C . MET B 1 20 ? 3.584 4.301 -0.813 1 98.75 20 MET B C 1
ATOM 1395 O O . MET B 1 20 ? 4.527 4.562 -1.559 1 98.75 20 MET B O 1
ATOM 1399 N N . VAL B 1 21 ? 2.398 4.203 -1.221 1 98.62 21 VAL B N 1
ATOM 1400 C CA . VAL B 1 21 ? 2.07 4.406 -2.629 1 98.62 21 VAL B CA 1
ATOM 1401 C C . VAL B 1 21 ? 2.332 5.859 -3.016 1 98.62 21 VAL B C 1
ATOM 1403 O O . VAL B 1 21 ? 2.951 6.133 -4.047 1 98.62 21 VAL B O 1
ATOM 1406 N N . ILE B 1 22 ? 1.909 6.801 -2.203 1 97.94 22 ILE B N 1
ATOM 1407 C CA . ILE B 1 22 ? 2.08 8.219 -2.486 1 97.94 22 ILE B CA 1
ATOM 1408 C C . ILE B 1 22 ? 3.568 8.555 -2.574 1 97.94 22 ILE B C 1
ATOM 1410 O O . ILE B 1 22 ? 3.998 9.266 -3.482 1 97.94 22 ILE B O 1
ATOM 1414 N N . GLU B 1 23 ? 4.297 7.996 -1.62 1 97.75 23 GLU 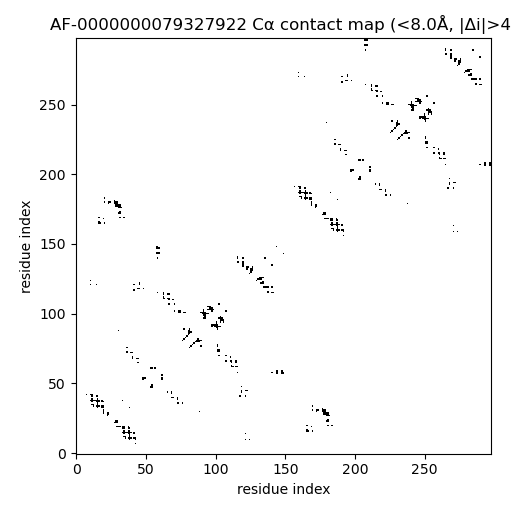B N 1
ATOM 1415 C CA . GLU B 1 23 ? 5.738 8.219 -1.638 1 97.75 23 GLU B CA 1
ATOM 1416 C C . GLU B 1 23 ? 6.371 7.641 -2.9 1 97.75 23 GLU B C 1
ATOM 1418 O O . GLU B 1 23 ? 7.211 8.289 -3.531 1 97.75 23 GLU B O 1
ATOM 1423 N N . GLY B 1 24 ? 5.961 6.461 -3.232 1 97.81 24 GLY B N 1
ATOM 1424 C CA . GLY B 1 24 ? 6.438 5.863 -4.469 1 97.81 24 GLY B CA 1
ATOM 1425 C C . GLY B 1 24 ? 6.125 6.703 -5.695 1 97.81 24 GLY B C 1
ATOM 1426 O O . GLY B 1 24 ? 6.957 6.84 -6.59 1 97.81 24 GLY B O 1
ATOM 1427 N N . LEU B 1 25 ? 5.023 7.266 -5.77 1 97.62 25 LEU B N 1
ATOM 1428 C CA . LEU B 1 25 ? 4.645 8.125 -6.887 1 97.62 25 LEU B CA 1
ATOM 1429 C C . LEU B 1 25 ? 5.469 9.406 -6.887 1 97.62 25 LEU B C 1
ATOM 1431 O O . LEU B 1 25 ? 5.781 9.945 -7.953 1 97.62 25 LEU B O 1
ATOM 1435 N N . TRP B 1 26 ? 5.789 9.828 -5.703 1 96.75 26 TRP B N 1
ATOM 1436 C CA . TRP B 1 26 ? 6.484 11.102 -5.547 1 96.75 26 TRP B CA 1
ATOM 1437 C C . TRP B 1 26 ? 7.949 10.977 -5.957 1 96.75 26 TRP B C 1
ATOM 1439 O O . TRP B 1 26 ? 8.469 11.828 -6.68 1 96.75 26 TRP B O 1
ATOM 1449 N N . ARG B 1 27 ? 8.633 9.859 -5.508 1 96.19 27 ARG B N 1
ATOM 1450 C CA . ARG B 1 27 ? 10.07 9.836 -5.734 1 96.19 27 ARG B CA 1
ATOM 1451 C C . ARG B 1 27 ? 10.516 8.516 -6.359 1 96.19 27 ARG B C 1
ATOM 1453 O O . ARG B 1 27 ? 11.703 8.289 -6.57 1 96.19 27 ARG B O 1
ATOM 1460 N N . GLY B 1 28 ? 9.57 7.562 -6.551 1 97.5 28 GLY B N 1
ATOM 1461 C CA . GLY B 1 28 ? 9.859 6.375 -7.344 1 97.5 28 GLY B CA 1
ATOM 1462 C C . GLY B 1 28 ? 10.016 5.121 -6.504 1 97.5 28 GLY B C 1
ATOM 1463 O O . GLY B 1 28 ? 9.875 4.008 -7.012 1 97.5 28 GLY B O 1
ATOM 1464 N N . TRP B 1 29 ? 10.406 5.305 -5.23 1 97.81 29 TRP B N 1
ATOM 1465 C CA . TRP B 1 29 ? 10.617 4.164 -4.344 1 97.81 29 TRP B CA 1
ATOM 1466 C C . TRP B 1 29 ? 10.242 4.512 -2.908 1 97.81 29 TRP B C 1
ATOM 1468 O O . TRP B 1 29 ? 9.984 5.676 -2.594 1 97.81 29 TRP B O 1
ATOM 1478 N N . THR B 1 30 ? 10.102 3.443 -2.062 1 98.38 30 THR B N 1
ATOM 1479 C CA . THR B 1 30 ? 9.812 3.68 -0.654 1 98.38 30 THR B CA 1
ATOM 1480 C C . THR B 1 30 ? 10.367 2.551 0.211 1 98.38 30 THR B C 1
ATOM 1482 O O . THR B 1 30 ? 10.633 1.454 -0.286 1 98.38 30 THR B O 1
ATOM 1485 N N . ASN B 1 31 ? 10.641 2.943 1.403 1 98.62 31 ASN B N 1
ATOM 1486 C CA . ASN B 1 31 ? 11.094 1.992 2.414 1 98.62 31 ASN B CA 1
ATOM 1487 C C . ASN B 1 31 ? 9.93 1.477 3.258 1 98.62 31 ASN B C 1
ATOM 1489 O O . ASN B 1 31 ? 8.961 2.199 3.496 1 98.62 31 ASN B O 1
ATOM 1493 N N . ILE B 1 32 ? 10.055 0.254 3.73 1 98.62 32 ILE B N 1
ATOM 1494 C CA . ILE B 1 32 ? 8.977 -0.396 4.461 1 98.62 32 ILE B CA 1
ATOM 1495 C C . ILE B 1 32 ? 8.68 0.379 5.742 1 98.62 32 ILE B C 1
ATOM 1497 O O . ILE B 1 32 ? 7.547 0.368 6.234 1 98.62 32 ILE B O 1
ATOM 1501 N N . SER B 1 33 ? 9.594 1.1 6.25 1 98.69 33 SER B N 1
ATOM 1502 C CA . SER B 1 33 ? 9.391 1.883 7.465 1 98.69 33 SER B CA 1
ATOM 1503 C C . SER B 1 33 ? 8.336 2.963 7.25 1 98.69 33 SER B C 1
ATOM 1505 O O . SER B 1 33 ? 7.723 3.439 8.211 1 98.69 33 SER B O 1
ATOM 1507 N N . MET B 1 34 ? 8.086 3.326 6.023 1 98.62 34 MET B N 1
ATOM 1508 C CA . MET B 1 34 ? 7.105 4.363 5.727 1 98.62 34 MET B CA 1
ATOM 1509 C C . MET B 1 34 ? 5.691 3.867 5.996 1 98.62 34 MET B C 1
ATOM 1511 O O . MET B 1 34 ? 4.773 4.668 6.176 1 98.62 34 MET B O 1
ATOM 1515 N N . LEU B 1 35 ? 5.527 2.57 5.957 1 98.75 35 LEU B N 1
ATOM 1516 C CA . LEU B 1 35 ? 4.258 1.998 6.395 1 98.75 35 LEU B CA 1
ATOM 1517 C C . LEU B 1 35 ? 3.928 2.432 7.816 1 98.75 35 LEU B C 1
ATOM 1519 O O . LEU B 1 35 ? 2.803 2.85 8.102 1 98.75 35 LEU B O 1
ATOM 1523 N N . VAL B 1 36 ? 4.934 2.383 8.656 1 98.25 36 VAL B N 1
ATOM 1524 C CA . VAL B 1 36 ? 4.766 2.693 10.07 1 98.25 36 VAL B CA 1
ATOM 1525 C C . VAL B 1 36 ? 4.668 4.207 10.258 1 98.25 36 VAL B C 1
ATOM 1527 O O . VAL B 1 36 ? 3.773 4.695 10.953 1 98.25 36 VAL B O 1
ATOM 1530 N N . VAL B 1 37 ? 5.535 4.93 9.602 1 98.62 37 VAL B N 1
ATOM 1531 C CA . VAL B 1 37 ? 5.578 6.383 9.758 1 98.62 37 VAL B CA 1
ATOM 1532 C C . VAL B 1 37 ? 4.27 6.992 9.266 1 98.62 37 VAL B C 1
ATOM 1534 O O . VAL B 1 37 ? 3.633 7.773 9.977 1 98.62 37 VAL B O 1
ATOM 1537 N N . GLY B 1 38 ? 3.932 6.617 8.07 1 98.19 38 GLY B N 1
ATOM 1538 C CA . GLY B 1 38 ? 2.678 7.109 7.527 1 98.19 38 GLY B CA 1
ATOM 1539 C C . GLY B 1 38 ? 1.466 6.68 8.336 1 98.19 38 GLY B C 1
ATOM 1540 O O . GLY B 1 38 ? 0.553 7.477 8.562 1 98.19 38 GLY B O 1
ATOM 1541 N N . GLY B 1 39 ? 1.442 5.43 8.766 1 98.38 39 GLY B N 1
ATOM 1542 C CA . GLY B 1 39 ? 0.351 4.914 9.578 1 98.38 39 GLY B CA 1
ATOM 1543 C C . GLY B 1 39 ? 0.198 5.637 10.906 1 98.38 39 GLY B C 1
ATOM 1544 O O . GLY B 1 39 ? -0.92 5.922 11.336 1 98.38 39 GLY B O 1
ATOM 1545 N N . LEU B 1 40 ? 1.29 5.922 11.5 1 97.75 40 LEU B N 1
ATOM 1546 C CA . LEU B 1 40 ? 1.276 6.617 12.781 1 97.75 40 LEU B CA 1
ATOM 1547 C C . LEU B 1 40 ? 0.744 8.039 12.625 1 97.75 40 LEU B C 1
ATOM 1549 O O . LEU B 1 40 ? -0.026 8.516 13.461 1 97.75 40 LEU B O 1
ATOM 1553 N N . CYS B 1 41 ? 1.181 8.711 11.578 1 97.81 41 CYS B N 1
ATOM 1554 C CA . CYS B 1 41 ? 0.649 10.047 11.305 1 97.81 41 CYS B CA 1
ATOM 1555 C C . CYS B 1 41 ? -0.865 10.008 11.141 1 97.81 41 CYS B C 1
ATOM 1557 O O . CYS B 1 41 ? -1.583 10.773 11.781 1 97.81 41 CYS B O 1
ATOM 1559 N N . ALA B 1 42 ? -1.239 9.094 10.344 1 96.38 42 ALA B N 1
ATOM 1560 C CA . ALA B 1 42 ? -2.668 8.977 10.062 1 96.38 42 ALA B CA 1
ATOM 1561 C C . ALA B 1 42 ? -3.445 8.625 11.328 1 96.38 42 ALA B C 1
ATOM 1563 O O . ALA B 1 42 ? -4.547 9.133 11.555 1 96.38 42 ALA B O 1
ATOM 1564 N N . PHE B 1 43 ? -2.898 7.75 12.102 1 95.94 43 PHE B N 1
ATOM 1565 C CA . PHE B 1 43 ? -3.535 7.332 13.344 1 95.94 43 PHE B CA 1
ATOM 1566 C C . PHE B 1 43 ? -3.742 8.516 14.281 1 95.94 43 PHE B C 1
ATOM 1568 O O . PHE B 1 43 ? -4.848 8.734 14.781 1 95.94 43 PHE B O 1
ATOM 1575 N N . LEU B 1 44 ? -2.727 9.281 14.484 1 96.31 44 LEU B N 1
ATOM 1576 C CA . LEU B 1 44 ? -2.791 10.398 15.43 1 96.31 44 LEU B CA 1
ATOM 1577 C C . LEU B 1 44 ? -3.732 11.484 14.914 1 96.31 44 LEU B C 1
ATOM 1579 O O . LEU B 1 44 ? -4.543 12.016 15.68 1 96.31 44 LEU B O 1
ATOM 1583 N N . ILE B 1 45 ? -3.648 11.781 13.672 1 95.5 45 ILE B N 1
ATOM 1584 C CA . ILE B 1 45 ? -4.516 12.797 13.086 1 95.5 45 ILE B CA 1
ATOM 1585 C C . ILE B 1 45 ? -5.965 12.305 13.102 1 95.5 45 ILE B C 1
ATOM 1587 O O . ILE B 1 45 ? -6.879 13.062 13.422 1 95.5 45 ILE B O 1
ATOM 1591 N N . GLY B 1 46 ? -6.133 11.047 12.758 1 93.12 46 GLY B N 1
ATOM 1592 C CA . GLY B 1 46 ? -7.461 10.461 12.789 1 93.12 46 GLY B CA 1
ATOM 1593 C C . GLY B 1 46 ? -8.078 10.453 14.18 1 93.12 46 GLY B C 1
ATOM 1594 O O . GLY B 1 46 ? -9.281 10.672 14.328 1 93.12 46 GLY B O 1
ATOM 1595 N N . ARG B 1 47 ? -7.258 10.195 15.125 1 91.69 47 ARG B N 1
ATOM 1596 C CA . ARG B 1 47 ? -7.73 10.203 16.5 1 91.69 47 ARG B CA 1
ATOM 1597 C C . ARG B 1 47 ? -8.172 11.609 16.922 1 91.69 47 ARG B C 1
ATOM 1599 O O . ARG B 1 47 ? -9.188 11.766 17.594 1 91.69 47 ARG B O 1
ATOM 1606 N N . LEU B 1 48 ? -7.441 12.586 16.531 1 90.94 48 LEU B N 1
ATOM 1607 C CA . LEU B 1 48 ? -7.816 13.969 16.828 1 90.94 48 LEU B CA 1
ATOM 1608 C C . LEU B 1 48 ? -9.133 14.328 16.156 1 90.94 48 LEU B C 1
ATOM 1610 O O . LEU B 1 48 ? -9.945 15.055 16.719 1 90.94 48 LEU B O 1
ATOM 1614 N N . ASN B 1 49 ? -9.273 13.703 15.039 1 88.81 49 ASN B N 1
ATOM 1615 C CA . ASN B 1 49 ? -10.461 14.008 14.242 1 88.81 49 ASN B CA 1
ATOM 1616 C C . ASN B 1 49 ? -11.719 13.414 14.883 1 88.81 49 ASN B C 1
ATOM 1618 O O . ASN B 1 49 ? -12.836 13.703 14.445 1 88.81 49 ASN B O 1
ATOM 1622 N N . GLU B 1 50 ? -11.562 12.648 15.914 1 88.88 50 GLU B N 1
ATOM 1623 C CA . GLU B 1 50 ? -12.703 12.07 16.625 1 88.88 50 GLU B CA 1
ATOM 1624 C C . GLU B 1 50 ? -13.117 12.953 17.797 1 88.88 50 GLU B C 1
ATOM 1626 O O . GLU B 1 50 ? -14.148 12.711 18.422 1 88.88 50 GLU B O 1
ATOM 1631 N N . TYR B 1 51 ? -12.281 13.977 18.016 1 89.62 51 TYR B N 1
ATOM 1632 C CA . TYR B 1 51 ? -12.578 14.883 19.125 1 89.62 51 TYR B CA 1
ATOM 1633 C C . TYR B 1 51 ? -13.195 16.188 18.609 1 89.62 51 TYR B C 1
ATOM 1635 O O . TYR B 1 51 ? -12.68 16.797 17.672 1 89.62 51 TYR B O 1
ATOM 1643 N N . LYS B 1 52 ? -14.18 16.594 19.344 1 87.06 52 LYS B N 1
ATOM 1644 C CA . LYS B 1 52 ? -14.945 17.766 18.953 1 87.06 52 LYS B CA 1
ATOM 1645 C C . LYS B 1 52 ? -14.055 19.016 18.906 1 87.06 52 LYS B C 1
ATOM 1647 O O . LYS B 1 52 ? -14.227 19.859 18.031 1 87.06 52 LYS B O 1
ATOM 1652 N N . ALA B 1 53 ? -13.18 19.094 19.766 1 88.56 53 ALA B N 1
ATOM 1653 C CA . ALA B 1 53 ? -12.305 20.25 19.828 1 88.56 53 ALA B CA 1
ATOM 1654 C C . ALA B 1 53 ? -11.469 20.391 18.562 1 88.56 53 ALA B C 1
ATOM 1656 O O . ALA B 1 53 ? -11.055 21.5 18.203 1 88.56 53 ALA B O 1
ATOM 1657 N N . PHE B 1 54 ? -11.273 19.297 17.859 1 89 54 PHE B N 1
ATOM 1658 C CA . PHE B 1 54 ? -10.477 19.312 16.641 1 89 54 PHE B CA 1
ATOM 1659 C C . PHE B 1 54 ? -11.359 19.484 15.414 1 89 54 PHE B C 1
ATOM 1661 O O . PHE B 1 54 ? -11.148 20.391 14.609 1 89 54 PHE B O 1
ATOM 1668 N N . TYR B 1 55 ? -12.422 18.688 15.344 1 86.69 55 TYR B N 1
ATOM 1669 C CA . TYR B 1 55 ? -13.164 18.719 14.086 1 86.69 55 TYR B CA 1
ATOM 1670 C C . TYR B 1 55 ? -14.055 19.953 14.008 1 86.69 55 TYR B C 1
ATOM 1672 O O . TYR B 1 55 ? -14.555 20.281 12.93 1 86.69 55 TYR B O 1
ATOM 1680 N N . ASN B 1 56 ? -14.188 20.688 15.086 1 91.12 56 ASN B N 1
ATOM 1681 C CA . ASN B 1 56 ? -14.945 21.922 15.055 1 91.12 56 ASN B CA 1
ATOM 1682 C C . ASN B 1 56 ? -14.062 23.109 14.648 1 91.12 56 ASN B C 1
ATOM 1684 O O . ASN B 1 56 ? -14.57 24.203 14.375 1 91.12 56 ASN B O 1
ATOM 1688 N N . ARG B 1 57 ? -12.836 22.906 14.578 1 92.62 57 ARG B N 1
ATOM 1689 C CA . ARG B 1 57 ? -11.922 23.969 14.156 1 92.62 57 ARG B CA 1
ATOM 1690 C C . ARG B 1 57 ? -12.047 24.219 12.656 1 92.62 57 ARG B C 1
ATOM 1692 O O . ARG B 1 57 ? -12.531 23.375 11.914 1 92.62 57 ARG B O 1
ATOM 1699 N N . LYS B 1 58 ? -11.586 25.438 12.336 1 96.25 58 LYS B N 1
ATOM 1700 C CA . LYS B 1 58 ? -11.5 25.734 10.914 1 96.25 58 LYS B CA 1
ATOM 1701 C C . LYS B 1 58 ? -10.531 24.797 10.203 1 96.25 58 LYS B C 1
ATOM 1703 O O . LYS B 1 58 ? -9.57 24.312 10.812 1 96.25 58 LYS B O 1
ATOM 1708 N N . MET B 1 59 ? -10.828 24.594 8.953 1 96.75 59 MET B N 1
ATOM 1709 C CA . MET B 1 59 ? -10.055 23.641 8.188 1 96.75 59 MET B CA 1
ATOM 1710 C C . MET B 1 59 ? -8.57 23.984 8.211 1 96.75 59 MET B C 1
ATOM 1712 O O . MET B 1 59 ? -7.719 23.109 8.359 1 96.75 59 MET B O 1
ATOM 1716 N N . TYR B 1 60 ? -8.25 25.328 8.086 1 97.44 60 TYR B N 1
ATOM 1717 C CA . TYR B 1 60 ? -6.84 25.688 8.047 1 97.44 60 TYR B CA 1
ATOM 1718 C C . TYR B 1 60 ? -6.164 25.422 9.383 1 97.44 60 TYR B C 1
ATOM 1720 O O . TYR B 1 60 ? -4.973 25.109 9.438 1 97.44 60 TYR B O 1
ATOM 1728 N N . GLU B 1 61 ? -6.934 25.438 10.477 1 97.25 61 GLU B N 1
ATOM 1729 C CA . GLU B 1 61 ? -6.387 25.109 11.781 1 97.25 61 GLU B CA 1
ATOM 1730 C C . GLU B 1 61 ? -6.105 23.609 11.898 1 97.25 61 GLU B C 1
ATOM 1732 O O . GLU B 1 61 ? -5.078 23.203 12.445 1 97.25 61 GLU B O 1
ATOM 1737 N N . GLN B 1 62 ? -7.066 22.844 11.43 1 97 62 GLN B N 1
ATOM 1738 C CA . GLN B 1 62 ? -6.871 21.391 11.414 1 97 62 GLN B CA 1
ATOM 1739 C C . GLN B 1 62 ? -5.641 21.016 10.594 1 97 62 GLN B C 1
ATOM 1741 O O . GLN B 1 62 ? -4.852 20.172 11 1 97 62 GLN B O 1
ATOM 1746 N N . CYS B 1 63 ? -5.512 21.719 9.492 1 98.06 63 CYS B N 1
ATOM 1747 C CA . CYS B 1 63 ? -4.379 21.453 8.609 1 98.06 63 CYS B CA 1
ATOM 1748 C C . CYS B 1 63 ? -3.064 21.797 9.297 1 98.06 63 CYS B C 1
ATOM 1750 O O . CYS B 1 63 ? -2.084 21.062 9.188 1 98.06 63 CYS B O 1
ATOM 1752 N N . LEU B 1 64 ? -3.074 22.906 9.969 1 97.94 64 LEU B N 1
ATOM 1753 C CA . LEU B 1 64 ? -1.867 23.328 10.672 1 97.94 64 LEU B CA 1
ATOM 1754 C C . LEU B 1 64 ? -1.49 22.328 11.758 1 97.94 64 LEU B C 1
ATOM 1756 O O . LEU B 1 64 ? -0.331 21.922 11.852 1 97.94 64 LEU B O 1
ATOM 1760 N N . ILE B 1 65 ? -2.434 21.922 12.547 1 97.62 65 ILE B N 1
ATOM 1761 C CA . ILE B 1 65 ? -2.189 20.969 13.625 1 97.62 65 ILE B CA 1
ATOM 1762 C C . ILE B 1 65 ? -1.706 19.656 13.039 1 97.62 65 ILE B C 1
ATOM 1764 O O . ILE B 1 65 ? -0.718 19.078 13.516 1 97.62 65 ILE B O 1
ATOM 1768 N N . GLY B 1 66 ? -2.412 19.141 12.008 1 98.06 66 GLY B N 1
ATOM 1769 C CA . GLY B 1 66 ? -2.002 17.906 11.359 1 98.06 66 GLY B CA 1
ATOM 1770 C C . GLY B 1 66 ? -0.598 17.969 10.789 1 98.06 66 GLY B C 1
ATOM 1771 O O . GLY B 1 66 ? 0.151 17 10.859 1 98.06 66 GLY B O 1
ATOM 1772 N N . THR B 1 67 ? -0.283 19.109 10.211 1 98.62 67 THR B N 1
ATOM 1773 C CA . THR B 1 67 ? 1.047 19.297 9.641 1 98.62 67 THR B CA 1
ATOM 1774 C C . THR B 1 67 ? 2.113 19.25 10.727 1 98.62 67 THR B C 1
ATOM 1776 O O . THR B 1 67 ? 3.143 18.578 10.562 1 98.62 67 THR B O 1
ATOM 1779 N N . VAL B 1 68 ? 1.857 19.875 11.805 1 98.31 68 VAL B N 1
ATOM 1780 C CA . VAL B 1 68 ? 2.811 19.875 12.914 1 98.31 68 VAL B CA 1
ATOM 1781 C C . VAL B 1 68 ? 3.014 18.453 13.414 1 98.31 68 VAL B C 1
ATOM 1783 O O . VAL B 1 68 ? 4.148 18.016 13.633 1 98.31 68 VAL B O 1
ATOM 1786 N N . ILE B 1 69 ? 1.963 17.719 13.602 1 98.12 69 ILE B N 1
ATOM 1787 C CA . ILE B 1 69 ? 2.039 16.328 14.039 1 98.12 69 ILE B CA 1
ATOM 1788 C C . ILE B 1 69 ? 2.889 15.531 13.055 1 98.12 69 ILE B C 1
ATOM 1790 O O . ILE B 1 69 ? 3.775 14.773 13.461 1 98.12 69 ILE B O 1
ATOM 1794 N N . THR B 1 70 ? 2.631 15.695 11.789 1 98.62 70 THR B N 1
ATOM 1795 C CA . THR B 1 70 ? 3.354 14.984 10.742 1 98.62 70 THR B CA 1
ATOM 1796 C C . THR B 1 70 ? 4.84 15.32 10.789 1 98.62 70 THR B C 1
ATOM 1798 O O . THR B 1 70 ? 5.688 14.43 10.711 1 98.62 70 THR B O 1
ATOM 1801 N N . LEU B 1 71 ? 5.141 16.594 10.953 1 98.69 71 LEU B N 1
ATOM 1802 C CA . LEU B 1 71 ? 6.535 17.016 10.977 1 98.69 71 LEU B CA 1
ATOM 1803 C C . LEU B 1 71 ? 7.254 16.469 12.203 1 98.69 71 LEU B C 1
ATOM 1805 O O . LEU B 1 71 ? 8.43 16.094 12.117 1 98.69 71 LEU B O 1
ATOM 1809 N N . VAL B 1 72 ? 6.59 16.438 13.273 1 98.56 72 VAL B N 1
ATOM 1810 C CA . VAL B 1 72 ? 7.18 15.898 14.5 1 98.56 72 VAL B CA 1
ATOM 1811 C C . VAL B 1 72 ? 7.492 14.414 14.312 1 98.56 72 VAL B C 1
ATOM 1813 O O . VAL B 1 72 ? 8.594 13.969 14.617 1 98.56 72 VAL B O 1
ATOM 1816 N N . ILE B 1 73 ? 6.566 13.672 13.805 1 98.62 73 ILE B N 1
ATOM 1817 C CA . ILE B 1 73 ? 6.766 12.25 13.586 1 98.62 73 ILE B CA 1
ATOM 1818 C C . ILE B 1 73 ? 7.867 12.031 12.555 1 98.62 73 ILE B C 1
ATOM 1820 O O . ILE B 1 73 ? 8.734 11.172 12.727 1 98.62 73 ILE B O 1
ATOM 1824 N N . GLU B 1 74 ? 7.781 12.789 11.516 1 98.62 74 GLU B N 1
ATOM 1825 C CA . GLU B 1 74 ? 8.805 12.711 10.477 1 98.62 74 GLU B CA 1
ATOM 1826 C C . GLU B 1 74 ? 10.188 13.008 11.039 1 98.62 74 GLU B C 1
ATOM 1828 O O . GLU B 1 74 ? 11.148 12.297 10.75 1 98.62 74 GLU B O 1
ATOM 1833 N N . PHE B 1 75 ? 10.227 14.008 11.828 1 98.69 75 PHE B N 1
ATOM 1834 C CA . PHE B 1 75 ? 11.516 14.398 12.398 1 98.69 75 PHE B CA 1
ATOM 1835 C C . PHE B 1 75 ? 12.062 13.305 13.312 1 98.69 75 PHE B C 1
ATOM 1837 O O . PHE B 1 75 ? 13.219 12.906 13.188 1 98.69 75 PHE B O 1
ATOM 1844 N N . ILE B 1 76 ? 11.258 12.828 14.195 1 98.69 76 ILE B N 1
ATOM 1845 C CA . ILE B 1 76 ? 11.672 11.781 15.133 1 98.69 76 ILE B CA 1
ATOM 1846 C C . ILE B 1 76 ? 12.07 10.523 14.359 1 98.69 76 ILE B C 1
ATOM 1848 O O . ILE B 1 76 ? 13.109 9.922 14.633 1 98.69 76 ILE B O 1
ATOM 1852 N N . SER B 1 77 ? 11.266 10.172 13.383 1 98.69 77 SER B N 1
ATOM 1853 C CA . SER B 1 77 ? 11.562 8.992 12.578 1 98.69 77 SER B CA 1
ATOM 1854 C C . SER B 1 77 ? 12.859 9.164 11.797 1 98.69 77 SER B C 1
ATOM 1856 O O . SER B 1 77 ? 13.641 8.227 11.656 1 98.69 77 SER B O 1
ATOM 1858 N N . GLY B 1 78 ? 13.047 10.352 11.297 1 98.56 78 GLY B N 1
ATOM 1859 C CA . GLY B 1 78 ? 14.289 10.625 10.594 1 98.56 78 GLY B CA 1
ATOM 1860 C C . GLY B 1 78 ? 15.516 10.523 11.477 1 98.56 78 GLY B C 1
ATOM 1861 O O . GLY B 1 78 ? 16.547 9.992 11.062 1 98.56 78 GLY B O 1
ATOM 1862 N N . LEU B 1 79 ? 15.406 10.984 12.688 1 98.38 79 LEU B N 1
ATOM 1863 C CA . LEU B 1 79 ? 16.516 10.891 13.633 1 98.38 79 LEU B CA 1
ATOM 1864 C C . LEU B 1 79 ? 16.859 9.43 13.906 1 98.38 79 LEU B C 1
ATOM 1866 O O . LEU B 1 79 ? 18.047 9.07 13.969 1 98.38 79 LEU B O 1
ATOM 1870 N N . ILE B 1 80 ? 15.875 8.641 14.016 1 98.38 80 ILE B N 1
ATOM 1871 C CA . ILE B 1 80 ? 16.094 7.238 14.352 1 98.38 80 ILE B CA 1
ATOM 1872 C C . ILE B 1 80 ? 16.547 6.477 13.109 1 98.38 80 ILE B C 1
ATOM 1874 O O . ILE B 1 80 ? 17.625 5.852 13.125 1 98.38 80 ILE B O 1
ATOM 1878 N N . LEU B 1 81 ? 15.859 6.574 12.008 1 98.5 81 LEU B N 1
ATOM 1879 C CA . LEU B 1 81 ? 16.094 5.758 10.812 1 98.5 81 LEU B CA 1
ATOM 1880 C C . LEU B 1 81 ? 17.328 6.234 10.062 1 98.5 81 LEU B C 1
ATOM 1882 O O . LEU B 1 81 ? 18.188 5.422 9.688 1 98.5 81 LEU B O 1
ATOM 1886 N N . ASN B 1 82 ? 17.422 7.504 9.922 1 98.31 82 ASN B N 1
ATOM 1887 C CA . ASN B 1 82 ? 18.469 8.016 9.047 1 98.31 82 ASN B CA 1
ATOM 1888 C C . ASN B 1 82 ? 19.766 8.305 9.812 1 98.31 82 ASN B C 1
ATOM 1890 O O . ASN B 1 82 ? 20.844 7.926 9.367 1 98.31 82 ASN B O 1
ATOM 1894 N N . ILE B 1 83 ? 19.594 8.938 10.891 1 97.44 83 ILE B N 1
ATOM 1895 C CA . ILE B 1 83 ? 20.797 9.391 11.594 1 97.44 83 ILE B CA 1
ATOM 1896 C C . ILE B 1 83 ? 21.312 8.281 12.5 1 97.44 83 ILE B C 1
ATOM 1898 O O . ILE B 1 83 ? 22.484 7.879 12.391 1 97.44 83 ILE B O 1
ATOM 1902 N N . TRP B 1 84 ? 20.469 7.738 13.344 1 98.12 84 TRP B N 1
ATOM 1903 C CA . TRP B 1 84 ? 20.906 6.727 14.297 1 98.12 84 TRP B CA 1
ATOM 1904 C C . TRP B 1 84 ? 21.203 5.406 13.594 1 98.12 84 TRP B C 1
ATOM 1906 O O . TRP B 1 84 ? 22.281 4.828 13.773 1 98.12 84 TRP B O 1
ATOM 1916 N N . LEU B 1 85 ? 20.328 4.879 12.742 1 97.88 85 LEU B N 1
ATOM 1917 C CA . LEU B 1 85 ? 20.469 3.578 12.094 1 97.88 85 LEU B CA 1
ATOM 1918 C C . LEU B 1 85 ? 21.219 3.703 10.773 1 97.88 85 LEU B C 1
ATOM 1920 O O . LEU B 1 85 ? 21.672 2.703 10.219 1 97.88 85 LEU B O 1
ATOM 1924 N N . GLY B 1 86 ? 21.281 4.902 10.266 1 97.75 86 GLY B N 1
ATOM 1925 C CA . GLY B 1 86 ? 22.078 5.156 9.078 1 97.75 86 GLY B CA 1
ATOM 1926 C C . GLY B 1 86 ? 21.406 4.668 7.801 1 97.75 86 GLY B C 1
ATOM 1927 O O . GLY B 1 86 ? 22.094 4.352 6.824 1 97.75 86 GLY B O 1
ATOM 1928 N N . PHE B 1 87 ? 20.078 4.578 7.746 1 96.81 87 PHE B N 1
ATOM 1929 C CA . PHE B 1 87 ? 19.391 4.051 6.57 1 96.81 87 PHE B CA 1
ATOM 1930 C C . PHE B 1 87 ? 19.391 5.078 5.445 1 96.81 87 PHE B C 1
ATOM 1932 O O . PHE B 1 87 ? 19.219 4.727 4.277 1 96.81 87 PHE B O 1
ATOM 1939 N N . ASN B 1 88 ? 19.453 6.391 5.801 1 97 88 ASN B N 1
ATOM 1940 C CA . ASN B 1 88 ? 19.469 7.469 4.816 1 97 88 ASN B CA 1
ATOM 1941 C C . ASN B 1 88 ? 18.344 7.328 3.801 1 97 88 ASN B C 1
ATOM 1943 O O . ASN B 1 88 ? 18.578 7.371 2.594 1 97 88 ASN B O 1
ATOM 1947 N N . ILE B 1 89 ? 17.156 7.168 4.301 1 97.69 89 ILE B N 1
ATOM 1948 C CA . ILE B 1 89 ? 15.977 6.98 3.457 1 97.69 89 ILE B CA 1
ATOM 1949 C C . ILE B 1 89 ? 15.617 8.297 2.77 1 97.69 89 ILE B C 1
ATOM 1951 O O . ILE B 1 89 ? 15.234 8.305 1.597 1 97.69 89 ILE B O 1
ATOM 1955 N N . TRP B 1 90 ? 15.688 9.391 3.484 1 97.56 90 TRP B N 1
ATOM 1956 C CA . TRP B 1 90 ? 15.547 10.711 2.891 1 97.56 90 TRP B 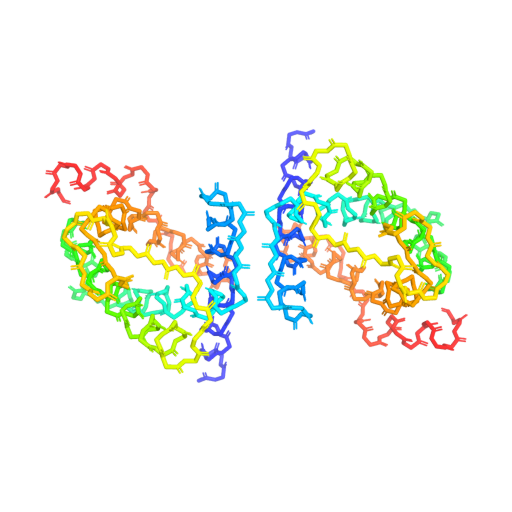CA 1
ATOM 1957 C C . TRP B 1 90 ? 16.547 11.688 3.506 1 97.56 90 TRP B C 1
ATOM 1959 O O . TRP B 1 90 ? 17.078 11.445 4.594 1 97.56 90 TRP B O 1
ATOM 1969 N N . ASP B 1 91 ? 16.859 12.719 2.754 1 98.12 91 ASP B N 1
ATOM 1970 C CA . ASP B 1 91 ? 17.766 13.766 3.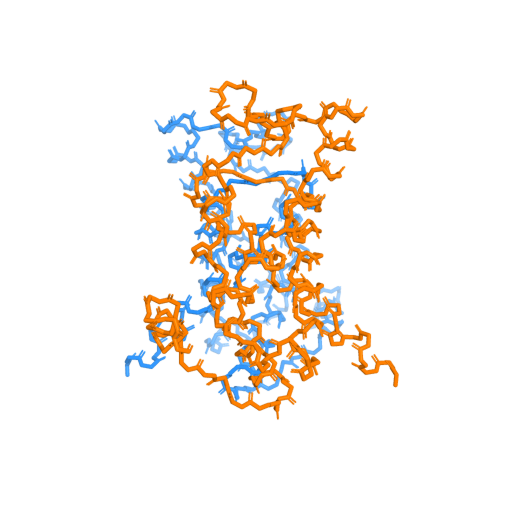191 1 98.12 91 ASP B CA 1
ATOM 1971 C C . ASP B 1 91 ? 17.406 15.109 2.566 1 98.12 91 ASP B C 1
ATOM 1973 O O . ASP B 1 91 ? 17.547 15.297 1.357 1 98.12 91 ASP B O 1
ATOM 1977 N N . TYR B 1 92 ? 17.047 16.016 3.453 1 97.94 92 TYR B N 1
ATOM 1978 C CA . TYR B 1 92 ? 16.625 17.328 2.965 1 97.94 92 TYR B CA 1
ATOM 1979 C C . TYR B 1 92 ? 17.672 18.391 3.273 1 97.94 92 TYR B C 1
ATOM 1981 O O . TYR B 1 92 ? 17.359 19.578 3.322 1 97.94 92 TYR B O 1
ATOM 1989 N N . SER B 1 93 ? 18.875 18.078 3.537 1 97.56 93 SER B N 1
ATOM 1990 C CA . SER B 1 93 ? 19.938 18.984 3.967 1 97.56 93 SER B CA 1
ATOM 1991 C C . SER B 1 93 ? 20.172 20.094 2.951 1 97.56 93 SER B C 1
ATOM 1993 O O . SER B 1 93 ? 20.594 21.188 3.311 1 97.56 93 SER B O 1
ATOM 1995 N N . ASP B 1 94 ? 19.859 19.828 1.719 1 97.81 94 ASP B N 1
ATOM 1996 C CA . ASP B 1 94 ? 20.062 20.828 0.675 1 97.81 94 ASP B CA 1
ATOM 1997 C C . ASP B 1 94 ? 18.75 21.578 0.358 1 97.81 94 ASP B C 1
ATOM 1999 O O . ASP B 1 94 ? 18.656 22.266 -0.654 1 97.81 94 ASP B O 1
ATOM 2003 N N . THR B 1 95 ? 17.797 21.375 1.117 1 97.75 95 THR B N 1
ATOM 2004 C CA . THR B 1 95 ? 16.5 22 0.884 1 97.75 95 THR B CA 1
ATOM 2005 C C . THR B 1 95 ? 16.297 23.188 1.825 1 97.75 95 THR B C 1
ATOM 2007 O O . THR B 1 95 ? 16.766 23.172 2.963 1 97.75 95 THR B O 1
ATOM 2010 N N . PHE B 1 96 ? 15.555 24.109 1.389 1 97.69 96 PHE B N 1
ATOM 2011 C CA . PHE B 1 96 ? 15.32 25.344 2.121 1 97.69 96 PHE B CA 1
ATOM 2012 C C . PHE B 1 96 ? 14.586 25.078 3.428 1 97.69 96 PHE B C 1
ATOM 2014 O O . PHE B 1 96 ? 13.609 24.328 3.451 1 97.69 96 PHE B O 1
ATOM 2021 N N . GLY B 1 97 ? 15.141 25.688 4.566 1 98.12 97 GLY B N 1
ATOM 2022 C CA . GLY B 1 97 ? 14.469 25.609 5.848 1 98.12 97 GLY B CA 1
ATOM 2023 C C . GLY B 1 97 ? 14.453 24.203 6.43 1 98.12 97 GLY B C 1
ATOM 2024 O O . GLY B 1 97 ? 13.469 23.781 7.027 1 98.12 97 GLY B O 1
ATOM 2025 N N . ASN B 1 98 ? 15.477 23.484 6.164 1 98.12 98 ASN B N 1
ATOM 2026 C CA . ASN B 1 98 ? 15.523 22.125 6.699 1 98.12 98 ASN B CA 1
ATOM 2027 C C . ASN B 1 98 ? 15.945 22.109 8.164 1 98.12 98 ASN B C 1
ATOM 2029 O O . ASN B 1 98 ? 16.547 23.078 8.648 1 98.12 98 ASN B O 1
ATOM 2033 N N . LEU B 1 99 ? 15.523 21.172 8.914 1 97.94 99 LEU B N 1
ATOM 2034 C CA . LEU B 1 99 ? 15.961 20.891 10.273 1 97.94 99 LEU B CA 1
ATOM 2035 C C . LEU B 1 99 ? 16.688 19.547 10.344 1 97.94 99 LEU B C 1
ATOM 2037 O O . LEU B 1 99 ? 16.062 18.484 10.289 1 97.94 99 LEU B O 1
ATOM 2041 N N . TYR B 1 100 ? 18.062 19.562 10.422 1 97.38 100 TYR B N 1
ATOM 2042 C CA . TYR B 1 100 ? 18.938 18.391 10.492 1 97.38 100 TYR B CA 1
ATOM 2043 C C . TYR B 1 100 ? 18.734 17.469 9.297 1 97.38 100 TYR B C 1
ATOM 2045 O O . TYR B 1 100 ? 18.922 16.266 9.398 1 97.38 100 TYR B O 1
ATOM 2053 N N . GLY B 1 101 ? 18.188 18.031 8.211 1 98.25 101 GLY B N 1
ATOM 2054 C CA . GLY B 1 101 ? 17.984 17.266 6.984 1 98.25 101 GLY B CA 1
ATOM 2055 C C . GLY B 1 101 ? 16.812 16.297 7.066 1 98.25 101 GLY B C 1
ATOM 2056 O O . GLY B 1 101 ? 16.656 15.445 6.188 1 98.25 101 GLY B O 1
ATOM 2057 N N . GLN B 1 102 ? 15.992 16.391 8.07 1 98.56 102 GLN B N 1
ATOM 2058 C CA . GLN B 1 102 ? 14.953 15.391 8.281 1 98.56 102 GLN B CA 1
ATOM 2059 C C . GLN B 1 102 ? 13.57 15.961 8.008 1 98.56 102 GLN B C 1
ATOM 2061 O O . GLN B 1 102 ? 12.625 15.219 7.711 1 98.56 102 GLN B O 1
ATOM 2066 N N . VAL B 1 103 ? 13.461 17.203 8.156 1 98.75 103 VAL B N 1
ATOM 2067 C CA . VAL B 1 103 ? 12.266 17.922 7.723 1 98.75 103 VAL B CA 1
ATOM 2068 C C . VAL B 1 103 ? 12.664 19.219 7.039 1 98.75 103 VAL B C 1
ATOM 2070 O O . VAL B 1 103 ? 13.797 19.688 7.184 1 98.75 103 VAL B O 1
ATOM 2073 N N . CYS B 1 104 ? 11.797 19.781 6.266 1 98.56 104 CYS B N 1
ATOM 2074 C CA . CYS B 1 104 ? 12.078 21.031 5.574 1 98.56 104 CYS B CA 1
ATOM 2075 C C . CYS B 1 104 ? 10.789 21.812 5.316 1 98.56 104 CYS B C 1
ATOM 2077 O O . CYS B 1 104 ? 9.695 21.25 5.387 1 98.56 104 CYS B O 1
ATOM 2079 N N . LEU B 1 105 ? 10.875 23.047 5.012 1 98.38 105 LEU B N 1
ATOM 2080 C CA . LEU B 1 105 ? 9.727 23.938 4.906 1 98.38 105 LEU B CA 1
ATOM 2081 C C . LEU B 1 105 ? 8.898 23.609 3.668 1 98.38 105 LEU B C 1
ATOM 2083 O O . LEU B 1 105 ? 7.668 23.609 3.727 1 98.38 105 LEU B O 1
ATOM 2087 N N . PRO B 1 106 ? 9.5 23.344 2.49 1 98.38 106 PRO B N 1
ATOM 2088 C CA . PRO B 1 106 ? 8.68 23 1.325 1 98.38 106 PRO B CA 1
ATOM 2089 C C . PRO B 1 106 ? 7.777 21.797 1.573 1 98.38 106 PRO B C 1
ATOM 2091 O O . PRO B 1 106 ? 6.605 21.812 1.195 1 98.38 106 PRO B O 1
ATOM 2094 N N . TYR B 1 107 ? 8.312 20.812 2.242 1 97.94 107 TYR B N 1
ATOM 2095 C CA . TYR B 1 107 ? 7.496 19.641 2.492 1 97.94 107 TYR B CA 1
ATOM 2096 C C . TYR B 1 107 ? 6.504 19.891 3.619 1 97.94 107 TYR B C 1
ATOM 2098 O O . TYR B 1 107 ? 5.43 19.281 3.654 1 97.94 107 TYR B O 1
ATOM 2106 N N . ALA B 1 108 ? 6.828 20.766 4.516 1 98.5 108 ALA B N 1
ATOM 2107 C CA . ALA B 1 108 ? 5.824 21.203 5.484 1 98.5 108 ALA B CA 1
ATOM 2108 C C . ALA B 1 108 ? 4.609 21.797 4.781 1 98.5 108 ALA B C 1
ATOM 2110 O O . ALA B 1 108 ? 3.467 21.484 5.129 1 98.5 108 ALA B O 1
ATOM 2111 N N . PHE B 1 109 ? 4.891 22.594 3.836 1 98.44 109 PHE B N 1
ATOM 2112 C CA . PHE B 1 109 ? 3.828 23.219 3.064 1 98.44 109 PHE B CA 1
ATOM 2113 C C . PHE B 1 109 ? 3.033 22.172 2.287 1 98.44 109 PHE B C 1
ATOM 2115 O O . PHE B 1 109 ? 1.804 22.25 2.221 1 98.44 109 PHE B O 1
ATOM 2122 N N . LEU B 1 110 ? 3.689 21.25 1.722 1 97.94 110 LEU B N 1
ATOM 2123 C CA . LEU B 1 110 ? 3.01 20.203 0.967 1 97.94 110 LEU B CA 1
ATOM 2124 C C . LEU B 1 110 ? 2.117 19.359 1.879 1 97.94 110 LEU B C 1
ATOM 2126 O O . LEU B 1 110 ? 1.005 19 1.497 1 97.94 110 LEU B O 1
ATOM 2130 N N . TRP B 1 111 ? 2.664 19.031 3.061 1 98.25 111 TRP B N 1
ATOM 2131 C CA . TRP B 1 111 ? 1.847 18.297 4.02 1 98.25 111 TRP B CA 1
ATOM 2132 C C . TRP B 1 111 ? 0.595 19.094 4.387 1 98.25 111 TRP B C 1
ATOM 2134 O O . TRP B 1 111 ? -0.484 18.516 4.551 1 98.25 111 TRP B O 1
ATOM 2144 N N . PHE B 1 112 ? 0.779 20.406 4.531 1 98.5 112 PHE B N 1
ATOM 2145 C CA . PHE B 1 112 ? -0.349 21.281 4.824 1 98.5 112 PHE B CA 1
ATOM 2146 C C . PHE B 1 112 ? -1.411 21.172 3.734 1 98.5 112 PHE B C 1
ATOM 2148 O O . PHE B 1 112 ? -2.598 21.016 4.031 1 98.5 112 PHE B O 1
ATOM 2155 N N . LEU B 1 113 ? -1.04 21.156 2.541 1 97.94 113 LEU B N 1
ATOM 2156 C CA . LEU B 1 113 ? -1.954 21.094 1.406 1 97.94 113 LEU B CA 1
ATOM 2157 C C . LEU B 1 113 ? -2.57 19.703 1.285 1 97.94 113 LEU B C 1
ATOM 2159 O O . LEU B 1 113 ? -3.67 19.562 0.747 1 97.94 113 LEU B O 1
ATOM 2163 N N . LEU B 1 114 ? -1.891 18.734 1.745 1 97.75 114 LEU B N 1
ATOM 2164 C CA . LEU B 1 114 ? -2.352 17.359 1.621 1 97.75 114 LEU B CA 1
ATOM 2165 C C . LEU B 1 114 ? -3.279 16.984 2.775 1 97.75 114 LEU B C 1
ATOM 2167 O O . LEU B 1 114 ? -3.953 15.953 2.73 1 97.75 114 LEU B O 1
ATOM 2171 N N . MET B 1 115 ? -3.369 17.75 3.74 1 98.06 115 MET B N 1
ATOM 2172 C CA . MET B 1 115 ? -4.035 17.422 4.996 1 98.06 115 MET B CA 1
ATOM 2173 C C . MET B 1 115 ? -5.527 17.203 4.777 1 98.06 115 MET B C 1
ATOM 2175 O O . MET B 1 115 ? -6.109 16.266 5.312 1 98.06 115 MET B O 1
ATOM 2179 N N . PRO B 1 116 ? -6.211 18.031 3.98 1 97.38 116 PRO B N 1
ATOM 2180 C CA . PRO B 1 116 ? -7.629 17.75 3.729 1 97.38 116 PRO B CA 1
ATOM 2181 C C . PRO B 1 116 ? -7.855 16.375 3.102 1 97.38 116 PRO B C 1
ATOM 2183 O O . PRO B 1 116 ? -8.859 15.719 3.393 1 97.38 116 PRO B O 1
ATOM 2186 N N . LEU B 1 117 ? -6.996 16.031 2.262 1 97.44 117 LEU B N 1
ATOM 2187 C CA . LEU B 1 117 ? -7.094 14.703 1.665 1 97.44 117 LEU B CA 1
ATOM 2188 C C . LEU B 1 117 ? -6.941 13.617 2.725 1 97.44 117 LEU B C 1
ATOM 2190 O O . LEU B 1 117 ? -7.676 12.625 2.715 1 97.44 117 LEU B O 1
ATOM 2194 N N . ALA B 1 118 ? -5.957 13.758 3.576 1 97.38 118 ALA B N 1
ATOM 2195 C CA . ALA B 1 118 ? -5.73 12.789 4.648 1 97.38 118 ALA B CA 1
ATOM 2196 C C . ALA B 1 118 ? -6.957 12.68 5.551 1 97.38 118 ALA B C 1
ATOM 2198 O O . ALA B 1 118 ? -7.391 11.578 5.887 1 97.38 118 ALA B O 1
ATOM 2199 N N . ILE B 1 119 ? -7.477 13.789 5.938 1 96.5 119 ILE B N 1
ATOM 2200 C CA . ILE B 1 119 ? -8.633 13.828 6.824 1 96.5 119 ILE B CA 1
ATOM 2201 C C . ILE B 1 119 ? -9.836 13.18 6.141 1 96.5 119 ILE B C 1
ATOM 2203 O O . ILE B 1 119 ? -10.523 12.352 6.734 1 96.5 119 ILE B O 1
ATOM 2207 N N . TYR B 1 120 ? -10.039 13.555 4.895 1 97.06 120 TYR B N 1
ATOM 2208 C CA . TYR B 1 120 ? -11.148 12.977 4.141 1 97.06 120 TYR B CA 1
ATOM 2209 C C . TYR B 1 120 ? -11 11.461 4.031 1 97.06 120 TYR B C 1
ATOM 2211 O O . TYR B 1 120 ? -11.969 10.719 4.215 1 97.06 120 TYR B O 1
ATOM 2219 N N . THR B 1 121 ? -9.82 11.023 3.672 1 97.56 121 THR B N 1
ATOM 2220 C CA . THR B 1 121 ? -9.578 9.602 3.482 1 97.56 121 THR B CA 1
ATOM 2221 C C . THR B 1 121 ? -9.852 8.828 4.773 1 97.56 121 THR B C 1
ATOM 2223 O O . THR B 1 121 ? -10.445 7.75 4.746 1 97.56 121 THR B O 1
ATOM 2226 N N . ASP B 1 122 ? -9.375 9.383 5.855 1 96.56 122 ASP B N 1
ATOM 2227 C CA . ASP B 1 122 ? -9.641 8.766 7.148 1 96.56 122 ASP B CA 1
ATOM 2228 C C . ASP B 1 122 ? -11.148 8.648 7.402 1 96.56 122 ASP B C 1
ATOM 2230 O O . ASP B 1 122 ? -11.641 7.574 7.738 1 96.56 122 ASP B O 1
ATOM 2234 N N . ASP B 1 123 ? -11.852 9.75 7.207 1 95.81 123 ASP B N 1
ATOM 2235 C CA . ASP B 1 123 ? -13.297 9.766 7.422 1 95.81 123 ASP B CA 1
ATOM 2236 C C . ASP B 1 123 ? -14.008 8.789 6.492 1 95.81 123 ASP B C 1
ATOM 2238 O O . ASP B 1 123 ? -14.938 8.094 6.906 1 95.81 123 ASP B O 1
ATOM 2242 N N . TYR B 1 124 ? -13.539 8.789 5.324 1 96.81 124 TYR B N 1
ATOM 2243 C CA . TYR B 1 124 ? -14.156 7.922 4.328 1 96.81 124 TYR B CA 1
ATOM 2244 C C . TYR B 1 124 ? -13.969 6.453 4.691 1 96.81 124 TYR B C 1
ATOM 2246 O O . TYR B 1 124 ? -14.906 5.656 4.598 1 96.81 124 TYR B O 1
ATOM 2254 N N . LEU B 1 125 ? -12.82 6.09 5.078 1 96.25 125 LEU B N 1
ATOM 2255 C CA . LEU B 1 125 ? -12.531 4.711 5.465 1 96.25 125 LEU B CA 1
ATOM 2256 C C . LEU B 1 125 ? -13.352 4.309 6.684 1 96.25 125 LEU B C 1
ATOM 2258 O O . LEU B 1 125 ? -13.883 3.193 6.746 1 96.25 125 LEU B O 1
ATOM 2262 N N . ARG B 1 126 ? -13.453 5.191 7.621 1 95.31 126 ARG B N 1
ATOM 2263 C CA . ARG B 1 126 ? -14.25 4.906 8.805 1 95.31 126 ARG B CA 1
ATOM 2264 C C . ARG B 1 126 ? -15.719 4.727 8.445 1 95.31 126 ARG B C 1
ATOM 2266 O O . ARG B 1 126 ? -16.406 3.867 9.016 1 95.31 126 ARG B O 1
ATOM 2273 N N . TYR B 1 127 ? -16.156 5.539 7.543 1 95.62 127 TYR B N 1
ATOM 2274 C CA . TYR B 1 127 ? -17.531 5.445 7.066 1 95.62 127 TYR B CA 1
ATOM 2275 C C . TYR B 1 127 ? -17.766 4.125 6.34 1 95.62 127 TYR B C 1
ATOM 2277 O O . TYR B 1 127 ? -18.703 3.389 6.664 1 95.62 127 TYR B O 1
ATOM 2285 N N . ARG B 1 128 ? -16.906 3.773 5.488 1 93.5 128 ARG B N 1
ATOM 2286 C CA . ARG B 1 128 ? -17.094 2.617 4.617 1 93.5 128 ARG B CA 1
ATOM 2287 C C . ARG B 1 128 ? -16.828 1.317 5.367 1 93.5 128 ARG B C 1
ATOM 2289 O O . ARG B 1 128 ? -17.516 0.32 5.156 1 93.5 128 ARG B O 1
ATOM 2296 N N . LEU B 1 129 ? -15.859 1.314 6.238 1 93.06 129 LEU B N 1
ATOM 2297 C CA . LEU B 1 129 ? -15.43 0.07 6.863 1 93.06 129 LEU B CA 1
ATOM 2298 C C . LEU B 1 129 ? -16.156 -0.164 8.18 1 93.06 129 LEU B C 1
ATOM 2300 O O . LEU B 1 129 ? -16.391 -1.311 8.57 1 93.06 129 LEU B O 1
ATOM 2304 N N . PHE B 1 130 ? -16.547 0.923 8.805 1 93.69 130 PHE B N 1
ATOM 2305 C CA . PHE B 1 130 ? -17.062 0.744 10.156 1 93.69 130 PHE B CA 1
ATOM 2306 C C . PHE B 1 130 ? -18.438 1.374 10.289 1 93.69 130 PHE B C 1
ATOM 2308 O O . PHE B 1 130 ? -19.016 1.388 11.383 1 93.69 130 PHE B O 1
ATOM 2315 N N . GLY B 1 131 ? -18.922 1.965 9.297 1 93.62 131 GLY B N 1
ATOM 2316 C CA . GLY B 1 131 ? -20.266 2.541 9.312 1 93.62 131 GLY B CA 1
ATOM 2317 C C . GLY B 1 131 ? -20.359 3.816 10.133 1 93.62 131 GLY B C 1
ATOM 2318 O O . GLY B 1 131 ? -21.406 4.137 10.68 1 93.62 131 GLY B O 1
ATOM 2319 N N . GLU B 1 132 ? -19.25 4.508 10.25 1 93.25 132 GLU B N 1
ATOM 2320 C CA . GLU B 1 132 ? -19.25 5.762 11 1 93.25 132 GLU B CA 1
ATOM 2321 C C . GLU B 1 132 ? -19.812 6.906 10.164 1 93.25 132 GLU B C 1
ATOM 2323 O O . GLU B 1 132 ? -20.469 6.672 9.141 1 93.25 132 GLU B O 1
ATOM 2328 N N . GLU B 1 133 ? -19.75 8.07 10.617 1 92.06 133 GLU B N 1
ATOM 2329 C CA . GLU B 1 133 ? -20.406 9.227 10.008 1 92.06 133 GLU B CA 1
ATOM 2330 C C . GLU B 1 133 ? -19.891 9.453 8.586 1 92.06 133 GLU B C 1
ATOM 2332 O O . GLU B 1 133 ? -18.703 9.328 8.32 1 92.06 133 GLU B O 1
ATOM 2337 N N . LYS B 1 134 ? -20.75 9.867 7.734 1 94.56 134 LYS B N 1
ATOM 2338 C CA . LYS B 1 134 ? -20.391 10.203 6.363 1 94.56 134 LYS B CA 1
ATOM 2339 C C . LYS B 1 134 ? -19.453 11.406 6.324 1 94.56 134 LYS B C 1
ATOM 2341 O O . LYS B 1 134 ? -19.688 12.414 6.988 1 94.56 134 LYS B O 1
ATOM 2346 N N . PRO B 1 135 ? -18.375 11.242 5.543 1 94.5 135 PRO B N 1
ATOM 2347 C CA . PRO B 1 135 ? -17.406 12.336 5.504 1 94.5 135 PRO B CA 1
ATOM 2348 C C . PRO B 1 135 ? -17.922 13.555 4.742 1 94.5 135 PRO B C 1
ATOM 2350 O O . PRO B 1 135 ? -18.75 13.422 3.84 1 94.5 135 PRO B O 1
ATOM 2353 N N . VAL B 1 136 ? -17.375 14.703 5.148 1 91.25 136 VAL B N 1
ATOM 2354 C CA . VAL B 1 136 ? -17.531 15.891 4.316 1 91.25 136 VAL B CA 1
ATOM 2355 C C . VAL B 1 136 ? -16.781 15.703 3 1 91.25 136 VAL B C 1
ATOM 2357 O O . VAL B 1 136 ? -15.758 15.023 2.955 1 91.25 136 VAL B O 1
ATOM 2360 N N . GLY B 1 137 ? -17.359 16.188 1.942 1 94.75 137 GLY B N 1
ATOM 2361 C CA . GLY B 1 137 ? -16.719 16.047 0.645 1 94.75 137 GLY B CA 1
ATOM 2362 C C . GLY B 1 137 ? -15.312 16.625 0.605 1 94.75 137 GLY B C 1
ATOM 2363 O O . GLY B 1 137 ? -15.031 17.641 1.239 1 94.75 137 GLY B O 1
ATOM 2364 N N . LEU B 1 138 ? -14.422 15.891 -0.121 1 96.69 138 LEU B N 1
ATOM 2365 C CA . LEU B 1 138 ? -13.039 16.328 -0.257 1 96.69 138 LEU B CA 1
ATOM 2366 C C . LEU B 1 138 ? -12.969 17.766 -0.79 1 96.69 138 LEU B C 1
ATOM 2368 O O . LEU B 1 138 ? -12.227 18.594 -0.26 1 96.69 138 LEU B O 1
ATOM 2372 N N . LEU B 1 139 ? -13.703 18.047 -1.817 1 97 139 LEU B N 1
ATOM 2373 C CA . LEU B 1 139 ? -13.711 19.375 -2.42 1 97 139 LEU B CA 1
ATOM 2374 C C . LEU B 1 139 ? -14.195 20.422 -1.423 1 97 139 LEU B C 1
ATOM 2376 O O . LEU B 1 139 ? -13.734 21.562 -1.439 1 97 139 LEU B O 1
ATOM 2380 N N . ASP B 1 140 ? -15.109 20.047 -0.596 1 96.62 140 ASP B N 1
ATOM 2381 C CA . ASP B 1 140 ? -15.594 20.953 0.446 1 96.62 140 ASP B CA 1
ATOM 2382 C C . ASP B 1 140 ? -14.492 21.281 1.45 1 96.62 140 ASP B C 1
ATOM 2384 O O . ASP B 1 140 ? -14.359 22.422 1.887 1 96.62 140 ASP B O 1
ATOM 2388 N N . ASN B 1 141 ? -13.719 20.234 1.78 1 96.12 141 ASN B N 1
ATOM 2389 C CA . ASN B 1 141 ? -12.594 20.453 2.684 1 96.12 141 ASN B CA 1
ATOM 2390 C C . ASN B 1 141 ? -11.609 21.469 2.102 1 96.12 141 ASN B C 1
ATOM 2392 O O . ASN B 1 141 ? -11.141 22.359 2.805 1 96.12 141 ASN B O 1
ATOM 2396 N N . TYR B 1 142 ? -11.344 21.328 0.853 1 97.69 142 TYR B N 1
ATOM 2397 C CA . TYR B 1 142 ? -10.398 22.25 0.226 1 97.69 142 TYR B CA 1
ATOM 2398 C C . TYR B 1 142 ? -11 23.641 0.078 1 97.69 142 TYR B C 1
ATOM 2400 O O . TYR B 1 142 ? -10.289 24.641 0.205 1 97.69 142 TYR B O 1
ATOM 2408 N N . LYS B 1 143 ? -12.266 23.703 -0.283 1 97.25 143 LYS B N 1
ATOM 2409 C CA . LYS B 1 143 ? -12.945 25 -0.326 1 97.25 143 LYS B CA 1
ATOM 2410 C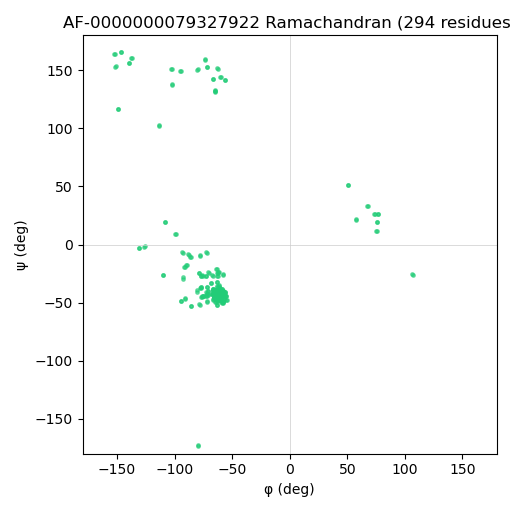 C . LYS B 1 143 ? -12.867 25.703 1.023 1 97.25 143 LYS B C 1
ATOM 2412 O O . LYS B 1 143 ? -12.578 26.906 1.088 1 97.25 143 LYS B O 1
ATOM 2417 N N . ASP B 1 144 ? -13.117 24.922 2.064 1 95.94 144 ASP B N 1
ATOM 2418 C CA . ASP B 1 144 ? -13.039 25.484 3.412 1 95.94 144 ASP B CA 1
ATOM 2419 C C . ASP B 1 144 ? -11.625 25.953 3.73 1 95.94 144 ASP B C 1
ATOM 2421 O O . ASP B 1 144 ? -11.438 26.969 4.41 1 95.94 144 ASP B O 1
ATOM 2425 N N . LEU B 1 145 ? -10.648 25.234 3.26 1 96.5 145 LEU B N 1
ATOM 2426 C CA . LEU B 1 145 ? -9.258 25.609 3.486 1 96.5 145 LEU B CA 1
ATOM 2427 C C . LEU B 1 145 ? -8.945 26.938 2.811 1 96.5 145 LEU B C 1
ATOM 2429 O O . LEU B 1 145 ? -8.305 27.812 3.408 1 96.5 145 LEU B O 1
ATOM 2433 N N . ILE B 1 146 ? -9.461 27.125 1.631 1 95.62 146 ILE B N 1
ATOM 2434 C CA . ILE B 1 146 ? -9.156 28.312 0.822 1 95.62 146 ILE B CA 1
ATOM 2435 C C . ILE B 1 146 ? -9.938 29.516 1.348 1 95.62 146 ILE B C 1
ATOM 2437 O O . ILE B 1 146 ? -9.398 30.625 1.427 1 95.62 146 ILE B O 1
ATOM 2441 N N . THR B 1 147 ? -11.156 29.25 1.788 1 94.38 147 THR B N 1
ATOM 2442 C CA . THR B 1 147 ? -12.031 30.344 2.166 1 94.38 147 THR B CA 1
ATOM 2443 C C . THR B 1 147 ? -11.891 30.672 3.65 1 94.38 147 THR B C 1
ATOM 2445 O O . THR B 1 147 ? -12.297 31.75 4.102 1 94.38 147 THR B O 1
ATOM 2448 N N . GLY B 1 148 ? -11.359 29.734 4.383 1 88.88 148 GLY B N 1
ATOM 2449 C CA . GLY B 1 148 ? -11.211 29.922 5.816 1 88.88 148 GLY B CA 1
ATOM 2450 C C . GLY B 1 148 ? -12.508 29.781 6.578 1 88.88 148 GLY B C 1
ATOM 2451 O O . GLY B 1 148 ? -12.664 30.328 7.672 1 88.88 148 GLY B O 1
ATOM 2452 N N . LYS B 1 149 ? -13.359 29.156 5.891 1 80.94 149 LYS B N 1
ATOM 2453 C CA . LYS B 1 149 ? -14.633 28.922 6.566 1 80.94 149 LYS B CA 1
ATOM 2454 C C . LYS B 1 149 ? -14.594 27.656 7.402 1 80.94 149 LYS B C 1
ATOM 2456 O O . LYS B 1 149 ? -13.836 26.734 7.098 1 80.94 149 LYS B O 1
#

Secondary structure (DSSP, 8-state):
-HHHHHHHHHHHHHHHHHHHHHHHHHHSEEETHHHHHHHHHHHHHHHHTTSHHHHTS-HHHHHHHHHHHHHHHHHHHHIIIIIIS-------TTSTT-BTTTB-HHHHHHHHHHHHHHHHHHHHHHHHHH--PPPPPHHHHHHHHHHT-/-HHHHHHHHHHHHHHHHHHHHHHHHHHSEEETHHHHHHHHHHHHHHHHTTSHHHHTS-HHHHHHHHHHHHHHHHHHHHIIIIIIS-------TTSTT-BTTTB-HHHHHHHHHHHHHHHHHHHHHHHHHH--PPPPPHHHHHHHHHHT-

Radius of gyration: 21.35 Å; Cα contacts (8 Å, |Δi|>4): 380; chains: 2; bounding box: 44×63×45 Å

Foldseek 3Di:
DVVVVVVLVVQLQVQLVVQQVVVCVVPNHADPCSSNLRSVLLSVLLVLCVDCVQVVAQLLVSLLVSLVSSLVSQQVCCCVCCVVVNVCRFACPVPAQDDNRRDHDVVSVVSSLCRLVSNQVSQCCCCVVPVDDHDDDSVVSVVRNVVVD/DVVVVVVLVVQLQVQLVVQQVVVCVVPNHADPCSSNLRSVLLSVLLVLCVDPVQVVAQLLVSLLVSLVSSLVSQQVCCCVCCVVVNVCRFACPVPAQDDNRRDHDVVSVVSSLCRLVSNQVSQCCCCVVPVDDHGDDSVVSVVRNVVVD

Nearest PDB structures (foldseek):
  5i32-assembly1_A  TM=2.741E-01  e=2.356E+00  Arabidopsis thaliana

Organism: NCBI:txid704125

pLDDT: mean 95.6, std 6.04, range [50.03, 98.75]

Solvent-accessible surface area (backbone atoms only — not comparable to full-atom values): 15196 Å² total; per-residue (Å²): 110,72,67,53,52,51,50,51,53,50,49,20,50,54,44,1,42,50,39,37,51,53,41,7,72,72,73,45,41,38,48,40,65,37,32,54,55,35,8,50,41,47,44,55,47,48,54,43,57,73,35,66,84,44,61,70,42,43,41,52,54,46,19,51,54,46,28,50,52,40,50,50,50,40,34,54,47,30,46,46,44,26,63,70,69,56,63,59,82,68,75,30,69,90,40,66,70,39,55,95,17,42,39,34,47,67,58,48,52,50,44,34,70,43,32,47,56,54,54,32,51,48,33,40,46,40,22,74,75,67,66,47,67,79,52,71,54,56,68,54,42,50,49,20,42,75,69,62,79,111,73,66,53,54,52,50,50,52,50,49,23,50,53,44,1,41,52,39,36,50,52,40,7,71,71,73,45,41,37,49,41,65,36,31,54,55,36,6,50,42,48,45,55,48,50,54,43,57,74,33,66,83,42,62,70,44,42,42,52,54,46,20,49,53,45,29,51,53,39,51,51,51,42,34,56,48,30,47,47,45,26,63,69,69,58,63,58,83,68,75,30,69,90,40,66,70,39,54,94,18,42,38,32,46,67,58,47,52,49,43,35,71,44,30,47,56,53,53,31,50,50,33,41,48,40,22,73,75,66,66,47,68,78,52,69,53,57,68,55,42,50,50,21,40,76,69,63,78

Sequence (298 aa):
MKNKIYKDLLLIFIMGSLYMVIEGLWRGWTNISMLVVGGLCAFLIGRLNEYKAFYNRKMYEQCLIGTVITLVIEFISGLILNIWLGFNIWDYSDTFGNLYGQVCLPYAFLWFLLMPLAIYTDDYLRYRLFGEEKPVGLLDNYKDLITGKMKNKIYKDLLLIFIMGSLYMVIEGLWRGWTNISMLVVGGLCAFLIGRLNEYKAFYNRKMYEQCLIGTVITLVIEFISGLILNIWLGFNIWDYSDTFGNLYGQVCLPYAFLWFLLMPLAIYTDDYLRYRLFGEEKPVGLLDNYKDLITGK